Protein AF-A0A923PLS4-F1 (afdb_monomer)

Secondary structure (DSSP, 8-state):
--STTTTTTTTT-------PPPEEEEEEEEEEEEETTEEEEEEEEEEEESSSS--EEEEEEEEEEEEEETTEEEEEEEEEE---TTS--EEEEEEEEEEEEE-TTSSEEEEEEEEEEEEEETTS-STT-EEEEEEEEEEEEE-SSSEEEEEEEEEEEEESS-EEEEEEEEEEEEEEE-SSSEEEEEEEEEEEE-SSSS-EEEEEEEEEEEEPPP-S---SS----SSSSSS--

Foldseek 3Di:
DPPPVVVVVPVVPPPDVPPDFDKDKDKDKDKDDPDPFKIKMWMWMWMWTDDDDIDIKIKTKIKMKGDPDPFWIKMWIWMWIPDDPPGFIKIKTKMKIKGWADPPPDQKIKIKIWMWMWIDGPPDPCLPIWTWIKIKIKMKGDPDPFKIKMKMKIWIATDRPDGDTQKIKIKIKMWGDPDPFKIKMWMWMWMWGPPDPDTDIDIDTDIDMGGDDDDPDDDPDDDPPVPPPDVPD

pLDDT: mean 84.48, std 17.88, range [34.16, 97.94]

Radius of gyration: 19.06 Å; Cα contacts (8 Å, |Δi|>4): 512; chains: 1; bounding box: 47×47×54 Å

Sequence (233 aa):
MRHLVVLLLFSVLIPVPLAAQWEAWTGVALENEVNKNYGYLFEMEHRRTLAGDPEETYLILLASNFALAKKLSLTLGTRLRPGAAEDPSILRVFSDLNHKLPLGKSPFTLEGRLRYQQDRPLGEDGSLRRVSIRPRLGVATKINEQLSFIAEMEGRFRFDSRDEWSRVRFTTGLEYVVSDRISLELFWRQEDRINQASPSRDIILGLYADYTLPSGRERSWKARNPFGRRITW

Structure (mmCIF, N/CA/C/O backbone):
data_AF-A0A923PLS4-F1
#
_entry.id   AF-A0A923PLS4-F1
#
loop_
_atom_site.group_PDB
_atom_site.id
_atom_site.type_symbol
_atom_site.label_atom_id
_atom_site.label_alt_id
_atom_site.label_comp_id
_atom_site.label_asym_id
_atom_site.label_entity_id
_atom_site.label_seq_id
_atom_site.pdbx_PDB_ins_code
_atom_site.Cartn_x
_atom_site.Cartn_y
_atom_site.Cartn_z
_atom_site.occupancy
_atom_site.B_iso_or_equiv
_atom_site.auth_seq_id
_atom_site.auth_comp_id
_atom_site.auth_asym_id
_atom_site.auth_atom_id
_atom_site.pdbx_PDB_model_num
ATOM 1 N N . MET A 1 1 ? -3.229 28.722 23.454 1.00 43.38 1 MET A N 1
ATOM 2 C CA . MET A 1 1 ? -2.554 27.842 22.467 1.00 43.38 1 MET A CA 1
ATOM 3 C C . MET A 1 1 ? -3.553 26.983 21.670 1.00 43.38 1 MET A C 1
ATOM 5 O O . MET A 1 1 ? -3.395 25.775 21.592 1.00 43.38 1 MET A O 1
ATOM 9 N N . ARG A 1 2 ? -4.608 27.573 21.084 1.00 38.62 2 ARG A N 1
ATOM 10 C CA . ARG A 1 2 ? -5.588 26.844 20.242 1.00 38.62 2 ARG A CA 1
ATOM 11 C C . ARG A 1 2 ? -5.738 27.417 18.826 1.00 38.62 2 ARG A C 1
ATOM 13 O O . ARG A 1 2 ? -6.345 26.778 17.983 1.00 38.62 2 ARG A O 1
ATOM 20 N N . HIS A 1 3 ? -5.120 28.565 18.544 1.00 35.50 3 HIS A N 1
ATOM 21 C CA . HIS A 1 3 ? -5.237 29.249 17.249 1.00 35.50 3 HIS A CA 1
ATOM 22 C C . HIS A 1 3 ? -3.986 29.127 16.362 1.00 35.50 3 HIS A C 1
ATOM 24 O O . HIS A 1 3 ? -4.036 29.489 15.195 1.00 35.50 3 HIS A O 1
ATOM 30 N N . LEU A 1 4 ? -2.885 28.561 16.877 1.00 36.38 4 LEU A N 1
ATOM 31 C CA . LEU A 1 4 ? -1.630 28.426 16.122 1.00 36.38 4 LEU A CA 1
ATOM 32 C C . LEU A 1 4 ? -1.607 27.193 15.193 1.00 36.38 4 LEU A C 1
ATOM 34 O O . LEU A 1 4 ? -0.874 27.176 14.215 1.00 36.38 4 LEU A O 1
ATOM 38 N N . VAL A 1 5 ? -2.433 26.175 15.465 1.00 39.5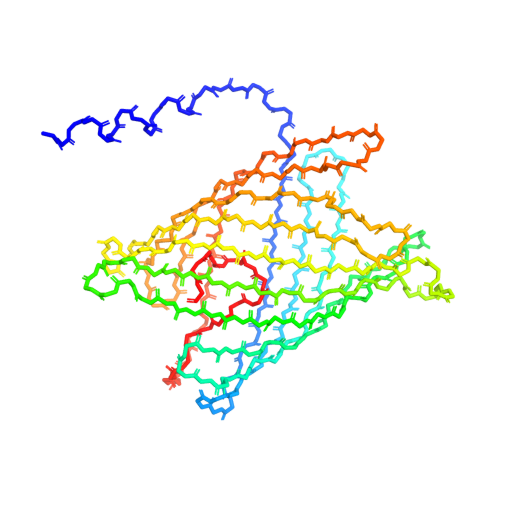3 5 VAL A N 1
ATOM 39 C CA . VAL A 1 5 ? -2.459 24.919 14.685 1.00 39.53 5 VAL A CA 1
ATOM 40 C C . VAL A 1 5 ? -3.306 25.043 13.410 1.00 39.53 5 VAL A C 1
ATOM 42 O O . VAL A 1 5 ? -3.049 24.354 12.431 1.00 39.53 5 VAL A O 1
ATOM 45 N N . VAL A 1 6 ? -4.271 25.968 13.373 1.00 38.72 6 VAL A N 1
ATOM 46 C CA . VAL A 1 6 ? -5.147 26.168 12.201 1.00 38.72 6 VAL A CA 1
ATOM 47 C C . VAL A 1 6 ? -4.453 26.985 11.101 1.00 38.72 6 VAL A C 1
ATOM 49 O O . VAL A 1 6 ? -4.727 26.793 9.921 1.00 38.72 6 VAL A O 1
ATOM 52 N N . LEU A 1 7 ? -3.490 27.838 11.463 1.00 34.16 7 LEU A N 1
ATOM 53 C CA . LEU A 1 7 ? -2.774 28.701 10.516 1.00 34.16 7 LEU A CA 1
ATOM 54 C C . LEU A 1 7 ? -1.706 27.969 9.685 1.00 34.16 7 LEU A C 1
ATOM 56 O O . LEU A 1 7 ? -1.358 28.439 8.607 1.00 34.16 7 LEU A O 1
ATOM 60 N N . LEU A 1 8 ? -1.234 26.799 10.130 1.00 39.94 8 LEU A N 1
ATOM 61 C CA . LEU A 1 8 ? -0.226 26.010 9.406 1.00 39.94 8 LEU A CA 1
ATOM 62 C C . LEU A 1 8 ? -0.830 25.087 8.330 1.00 39.94 8 LEU A C 1
ATOM 64 O O . LEU A 1 8 ? -0.103 24.574 7.487 1.00 39.94 8 LEU A O 1
ATOM 68 N N . LEU A 1 9 ? -2.156 24.898 8.333 1.00 38.12 9 LEU A N 1
ATOM 69 C CA . LEU A 1 9 ? -2.875 24.084 7.343 1.00 38.12 9 LEU A CA 1
ATOM 70 C C . LEU A 1 9 ? -3.289 24.873 6.089 1.00 38.12 9 LEU A C 1
ATOM 72 O O . LEU A 1 9 ? -3.537 24.268 5.052 1.00 38.12 9 LEU A O 1
ATOM 76 N N . PHE A 1 10 ? -3.324 26.209 6.153 1.00 41.97 10 PHE A N 1
ATOM 77 C CA . PHE A 1 10 ? -3.731 27.056 5.023 1.00 41.97 10 PHE A CA 1
ATOM 78 C C . PHE A 1 10 ? -2.565 27.576 4.167 1.00 41.97 10 PHE A C 1
ATOM 80 O O . PHE A 1 10 ? -2.783 27.974 3.027 1.00 41.97 10 PHE A O 1
ATOM 87 N N . SER A 1 11 ? -1.323 27.527 4.657 1.00 39.06 11 SER A N 1
ATOM 88 C CA . SER A 1 11 ? -0.142 27.991 3.909 1.00 39.06 11 SER A CA 1
ATOM 89 C C . SER A 1 11 ? 0.351 27.017 2.826 1.00 39.06 11 SER A C 1
ATOM 91 O O . SER A 1 11 ? 1.274 27.350 2.089 1.00 39.06 11 SER A O 1
ATOM 93 N N . VAL A 1 12 ? -0.276 25.843 2.680 1.00 44.59 12 VAL A N 1
ATOM 94 C CA . VAL A 1 12 ? 0.042 24.855 1.626 1.00 44.59 12 VAL A CA 1
ATOM 95 C C . VAL A 1 12 ? -0.848 25.020 0.379 1.00 44.59 12 VAL A C 1
ATOM 97 O O . VAL A 1 12 ? -0.610 24.384 -0.641 1.00 44.59 12 VAL A O 1
ATOM 100 N N . LEU A 1 13 ? -1.831 25.925 0.398 1.00 37.84 13 LEU A N 1
ATOM 101 C CA . LEU A 1 13 ? -2.721 26.193 -0.741 1.00 37.84 13 LEU A CA 1
ATOM 102 C C . LEU A 1 13 ? -2.207 27.333 -1.635 1.00 37.84 13 LEU A C 1
ATOM 104 O O . LEU A 1 13 ? -2.977 28.192 -2.059 1.00 37.84 13 LEU A O 1
ATOM 108 N N . ILE A 1 14 ? -0.906 27.356 -1.937 1.00 44.50 14 ILE A N 1
ATOM 109 C CA . ILE A 1 14 ? -0.430 28.155 -3.072 1.00 44.50 14 ILE A CA 1
ATOM 110 C C . ILE A 1 14 ? -0.893 27.414 -4.333 1.00 44.50 14 ILE A C 1
ATOM 112 O O . ILE A 1 14 ? -0.505 26.255 -4.510 1.00 44.50 14 ILE A O 1
ATOM 116 N N . PRO A 1 15 ? -1.709 28.029 -5.209 1.00 40.59 15 PRO A N 1
ATOM 117 C CA . PRO A 1 15 ? -2.077 27.434 -6.483 1.00 40.59 15 PRO A CA 1
ATOM 118 C C . PRO A 1 15 ? -0.842 27.460 -7.383 1.00 40.59 15 PRO A C 1
ATOM 120 O O . PRO A 1 15 ? -0.626 28.383 -8.164 1.00 40.59 15 PRO A O 1
ATOM 123 N N . VAL A 1 16 ? 0.020 26.458 -7.236 1.00 42.88 16 VAL A N 1
ATOM 124 C CA . VAL A 1 16 ? 1.032 26.163 -8.243 1.00 42.88 16 VAL A CA 1
ATOM 125 C C . VAL A 1 16 ? 0.253 25.690 -9.470 1.00 42.88 16 VAL A C 1
ATOM 127 O O . VAL A 1 16 ? -0.565 24.776 -9.324 1.00 42.88 16 VAL A O 1
ATOM 130 N N . PRO A 1 17 ? 0.456 26.280 -10.662 1.00 43.56 17 PRO A N 1
ATOM 131 C CA . PRO A 1 17 ? -0.050 25.714 -11.901 1.00 43.56 17 PRO A CA 1
ATOM 132 C C . PRO A 1 17 ? 0.693 24.397 -12.137 1.00 43.56 17 PRO A C 1
ATOM 134 O O . PRO A 1 17 ? 1.711 24.328 -12.818 1.00 43.56 17 PRO A O 1
ATOM 137 N N . LEU A 1 18 ? 0.224 23.345 -11.477 1.00 48.88 18 LEU A N 1
ATOM 138 C CA . LEU A 1 18 ? 0.634 21.986 -11.742 1.00 48.88 18 LEU A CA 1
ATOM 139 C C . LEU A 1 18 ? -0.005 21.637 -13.081 1.00 48.88 18 LEU A C 1
ATOM 141 O O . LEU A 1 18 ? -1.230 21.674 -13.213 1.00 48.88 18 LEU A O 1
ATOM 145 N N . ALA A 1 19 ? 0.813 21.277 -14.066 1.00 56.06 19 ALA A N 1
ATOM 146 C CA . ALA A 1 19 ? 0.370 20.394 -15.136 1.00 56.06 19 ALA A CA 1
ATOM 147 C C . ALA A 1 19 ? 0.011 19.052 -14.474 1.00 56.06 19 ALA A C 1
ATOM 149 O O . ALA A 1 19 ? 0.808 18.121 -14.430 1.00 56.06 19 ALA A O 1
ATOM 150 N N . ALA A 1 20 ? -1.133 19.022 -13.793 1.00 62.38 20 ALA A N 1
ATOM 151 C CA . ALA A 1 20 ? -1.539 17.916 -12.956 1.00 62.38 20 ALA A CA 1
ATOM 152 C C . ALA A 1 20 ? -2.053 16.804 -13.866 1.00 62.38 20 ALA A C 1
ATOM 154 O O . ALA A 1 20 ? -3.035 16.985 -14.590 1.00 62.38 20 ALA A O 1
ATOM 155 N N . GLN A 1 21 ? -1.390 15.653 -13.821 1.00 75.56 21 GLN A N 1
ATOM 156 C CA . GLN A 1 21 ? -1.933 14.434 -14.392 1.00 75.56 21 GLN A CA 1
ATOM 157 C C . GLN A 1 21 ? -3.061 13.955 -13.479 1.00 75.56 21 GLN A C 1
ATOM 159 O O . GLN A 1 21 ? -2.859 13.673 -12.298 1.00 75.56 21 GLN A O 1
ATOM 164 N N . TRP A 1 22 ? -4.270 13.914 -14.023 1.00 84.88 22 TRP A N 1
ATOM 165 C CA . TRP A 1 22 ? -5.436 13.415 -13.312 1.00 84.88 22 TRP A CA 1
ATOM 166 C C . TRP A 1 22 ? -5.525 11.908 -13.508 1.00 84.88 22 TRP A C 1
ATOM 168 O O . TRP A 1 22 ? -5.540 11.435 -14.642 1.00 84.88 22 TRP A O 1
ATOM 178 N N . GLU A 1 23 ? -5.621 11.154 -12.420 1.00 87.06 23 GLU A N 1
ATOM 179 C CA . GLU A 1 23 ? -5.798 9.705 -12.463 1.00 87.06 23 GLU A CA 1
ATOM 180 C C . GLU A 1 23 ? -7.092 9.303 -11.755 1.00 87.06 23 GLU A C 1
ATOM 182 O O . GLU A 1 23 ? -7.457 9.867 -10.725 1.00 87.06 23 GLU A O 1
ATOM 187 N N . ALA A 1 24 ? -7.776 8.296 -12.295 1.00 89.12 24 ALA A N 1
ATOM 188 C CA . ALA A 1 24 ? -8.915 7.657 -11.650 1.00 89.12 24 ALA A CA 1
ATOM 189 C C . ALA A 1 24 ? -8.623 6.175 -11.445 1.00 89.12 24 ALA A C 1
ATOM 191 O O . ALA A 1 24 ? -8.280 5.466 -12.394 1.00 89.12 24 ALA A O 1
ATOM 192 N N . TRP A 1 25 ? -8.757 5.711 -10.203 1.00 90.75 25 TRP A N 1
ATOM 193 C CA . TRP A 1 25 ? -8.577 4.310 -9.834 1.00 90.75 25 TRP A CA 1
ATOM 194 C C . TRP A 1 25 ? -9.904 3.761 -9.317 1.00 90.75 25 TRP A C 1
ATOM 196 O O . TRP A 1 25 ? -10.543 4.356 -8.452 1.00 90.75 25 TRP A O 1
ATOM 206 N N . THR A 1 26 ? -10.318 2.621 -9.851 1.00 91.31 26 THR A N 1
ATOM 207 C CA . THR A 1 26 ? -11.574 1.948 -9.504 1.00 91.31 26 THR A CA 1
ATOM 208 C C . THR A 1 26 ? -11.287 0.480 -9.263 1.00 91.31 26 THR A C 1
ATOM 210 O O . THR A 1 26 ? -10.435 -0.095 -9.932 1.00 91.31 26 THR A O 1
ATOM 213 N N . GLY A 1 27 ? -11.950 -0.154 -8.304 1.00 92.19 27 GLY A N 1
ATOM 214 C CA . GLY A 1 27 ? -11.695 -1.565 -8.052 1.00 92.19 27 GLY A CA 1
ATOM 215 C C . GLY A 1 27 ? -12.738 -2.225 -7.178 1.00 92.19 27 GLY A C 1
ATOM 216 O O . GLY A 1 27 ? -13.532 -1.556 -6.523 1.00 92.19 27 GLY A O 1
ATOM 217 N N . VAL A 1 28 ? -12.701 -3.551 -7.178 1.00 92.44 28 VAL A N 1
ATOM 218 C CA . VAL A 1 28 ? -13.561 -4.417 -6.374 1.00 92.44 28 VAL A CA 1
ATOM 219 C C . VAL A 1 28 ? -12.673 -5.397 -5.626 1.00 92.44 28 VAL A C 1
ATOM 221 O O . VAL A 1 28 ? -11.730 -5.950 -6.194 1.00 92.44 28 VAL A O 1
ATOM 224 N N . ALA A 1 29 ? -12.988 -5.610 -4.354 1.00 91.31 29 ALA A N 1
ATOM 225 C CA . ALA A 1 29 ? -12.281 -6.527 -3.480 1.00 91.31 29 ALA A CA 1
ATOM 226 C C . ALA A 1 29 ? -13.251 -7.549 -2.878 1.00 91.31 29 ALA A C 1
ATOM 228 O O . ALA A 1 29 ? -14.339 -7.203 -2.418 1.00 91.31 29 ALA A O 1
ATOM 229 N N . LEU A 1 30 ? -12.830 -8.811 -2.861 1.00 90.62 30 LEU A N 1
ATOM 230 C CA . LEU A 1 30 ? -13.440 -9.883 -2.094 1.00 90.62 30 LEU A CA 1
ATOM 231 C C . LEU A 1 30 ? -12.495 -10.259 -0.960 1.00 90.62 30 LEU A C 1
ATOM 233 O O . LEU A 1 30 ? -11.383 -10.740 -1.175 1.00 90.62 30 LEU A O 1
ATOM 237 N N . GLU A 1 31 ? -12.976 -10.064 0.256 1.00 87.06 31 GLU A N 1
ATOM 238 C CA . GLU A 1 31 ? -12.263 -10.391 1.482 1.00 87.06 31 GLU A CA 1
ATOM 239 C C . GLU A 1 31 ? -12.982 -11.512 2.215 1.00 87.06 31 GLU A C 1
ATOM 241 O O . GLU A 1 31 ? -14.206 -11.471 2.376 1.00 87.06 31 GLU A O 1
ATOM 246 N N . ASN A 1 32 ? -12.222 -12.478 2.724 1.00 86.88 32 ASN A N 1
ATOM 247 C CA . ASN A 1 32 ? -12.779 -13.530 3.558 1.00 86.88 32 ASN A CA 1
ATOM 248 C C . ASN A 1 32 ? -11.873 -13.837 4.755 1.00 86.88 32 ASN A C 1
ATOM 250 O O . ASN A 1 32 ? -10.715 -14.235 4.605 1.00 86.88 32 ASN A O 1
ATOM 254 N N . GLU A 1 33 ? -12.443 -13.691 5.950 1.00 87.56 33 GLU A N 1
ATOM 255 C CA . GLU A 1 33 ? -11.862 -14.167 7.202 1.00 87.56 33 GLU A CA 1
ATOM 256 C C . GLU A 1 33 ? -12.134 -15.672 7.310 1.00 87.56 33 GLU A C 1
ATOM 258 O O . GLU A 1 33 ? -13.285 -16.103 7.350 1.00 87.56 33 GLU A O 1
ATOM 263 N N . VAL A 1 34 ? -11.076 -16.483 7.316 1.00 89.31 34 VAL A N 1
ATOM 264 C CA . VAL A 1 34 ? -11.197 -17.936 7.501 1.00 89.31 34 VAL A CA 1
ATOM 265 C C . VAL A 1 34 ? -11.233 -18.259 8.992 1.00 89.31 34 VAL A C 1
ATOM 267 O O . VAL A 1 34 ? -12.020 -19.090 9.433 1.00 89.31 34 VAL A O 1
ATOM 270 N N . ASN A 1 35 ? -10.382 -17.593 9.776 1.00 87.94 35 ASN A N 1
ATOM 271 C CA . ASN A 1 35 ? -10.414 -17.581 11.236 1.00 87.94 35 ASN A CA 1
ATOM 272 C C . ASN A 1 35 ? -9.660 -16.346 11.770 1.00 87.94 35 ASN A C 1
ATOM 274 O O . ASN A 1 35 ? -9.039 -15.609 11.007 1.00 87.94 35 ASN A O 1
ATOM 278 N N . LYS A 1 36 ? -9.622 -16.173 13.098 1.00 85.38 36 LYS A N 1
ATOM 279 C CA . LYS A 1 36 ? -8.948 -15.041 13.767 1.00 85.38 36 LYS A CA 1
ATOM 280 C C . LYS A 1 36 ? -7.465 -14.839 13.404 1.00 85.38 36 LYS A C 1
ATOM 282 O O . LYS A 1 36 ? -6.922 -13.765 13.648 1.00 85.38 36 LYS A O 1
ATOM 287 N N . ASN A 1 37 ? -6.797 -15.866 12.874 1.00 89.94 37 ASN A N 1
ATOM 288 C CA . ASN A 1 37 ? -5.381 -15.842 12.517 1.00 89.94 37 ASN A CA 1
ATOM 289 C C . ASN A 1 37 ? -5.128 -15.883 11.004 1.00 89.94 37 ASN A C 1
ATOM 291 O O . ASN A 1 37 ? -3.970 -15.762 10.612 1.00 89.94 37 ASN A O 1
ATOM 295 N N . TYR A 1 38 ? -6.147 -16.074 10.162 1.00 90.69 38 TYR A N 1
ATOM 296 C CA . TYR A 1 38 ? -5.978 -16.252 8.721 1.00 90.69 38 TYR A CA 1
ATOM 297 C C . TYR A 1 38 ? -7.147 -15.668 7.924 1.00 90.69 38 TYR A C 1
ATOM 299 O O . TYR A 1 38 ? -8.314 -15.980 8.169 1.00 90.69 38 TYR A O 1
ATOM 307 N N . GLY A 1 39 ? -6.812 -14.877 6.909 1.00 90.06 39 GLY A N 1
ATOM 308 C CA . GLY A 1 39 ? -7.754 -14.383 5.913 1.00 90.06 39 GLY A CA 1
ATOM 309 C C . GLY A 1 39 ? -7.086 -14.188 4.557 1.00 90.06 39 GLY A C 1
ATOM 310 O O . GLY A 1 39 ? -5.855 -14.129 4.457 1.00 90.06 39 GLY A O 1
ATOM 311 N N . TYR A 1 40 ? -7.903 -14.081 3.514 1.00 91.44 40 TYR A N 1
ATOM 312 C CA . TYR A 1 40 ? -7.442 -13.820 2.153 1.00 91.44 40 TYR A CA 1
ATOM 313 C C . TYR A 1 40 ? -8.220 -12.680 1.491 1.00 91.44 40 TYR A C 1
ATOM 315 O O . TYR A 1 40 ? -9.347 -12.361 1.875 1.00 91.44 40 TYR A O 1
ATOM 323 N N . LEU A 1 41 ? -7.580 -12.077 0.492 1.00 91.31 41 LEU A N 1
ATOM 324 C CA . LEU A 1 41 ? -8.077 -10.973 -0.318 1.00 91.31 41 LEU A CA 1
ATOM 325 C C . LEU A 1 41 ? -7.863 -11.309 -1.793 1.00 91.31 41 LEU A C 1
ATOM 327 O O . LEU A 1 41 ? -6.743 -11.628 -2.199 1.00 91.31 41 LEU A O 1
ATOM 331 N N . PHE A 1 42 ? -8.919 -11.168 -2.581 1.00 94.56 42 PHE A N 1
ATOM 332 C CA . PHE A 1 42 ? -8.854 -11.065 -4.031 1.00 94.56 42 PHE A CA 1
ATOM 333 C C . PHE A 1 42 ? -9.290 -9.658 -4.442 1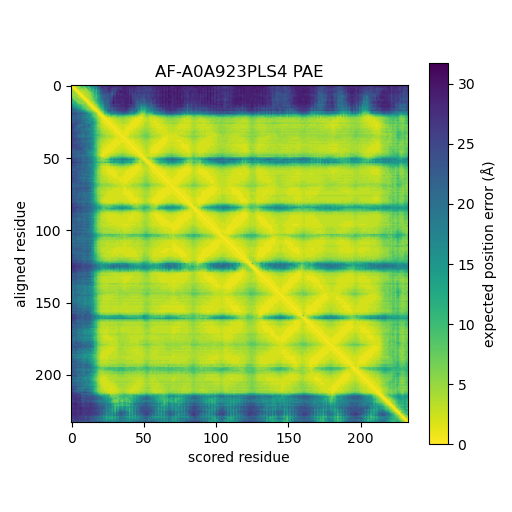.00 94.56 42 PHE A C 1
ATOM 335 O O . PHE A 1 42 ? -10.328 -9.192 -3.988 1.00 94.56 42 PHE A O 1
ATOM 342 N N . GLU A 1 43 ? -8.523 -8.974 -5.283 1.00 94.00 43 GLU A N 1
ATOM 343 C CA . GLU A 1 43 ? -8.837 -7.609 -5.719 1.00 94.00 43 GLU A CA 1
ATOM 344 C C . GLU A 1 43 ? -8.587 -7.456 -7.217 1.00 94.00 43 GLU A C 1
ATOM 346 O O . GLU A 1 43 ? -7.579 -7.928 -7.747 1.00 94.00 43 GLU A O 1
ATOM 351 N N . MET A 1 44 ? -9.498 -6.756 -7.885 1.00 95.38 44 MET A N 1
ATOM 352 C CA . MET A 1 44 ? -9.317 -6.257 -9.242 1.00 95.38 44 MET A CA 1
ATOM 353 C C . MET A 1 44 ? -9.361 -4.733 -9.217 1.00 95.38 44 MET A C 1
ATOM 355 O O . MET A 1 44 ? -10.246 -4.142 -8.600 1.00 95.38 44 MET A O 1
ATOM 359 N N . GLU A 1 45 ? -8.414 -4.091 -9.888 1.00 93.69 45 GLU A N 1
ATOM 360 C CA . GLU A 1 45 ? -8.320 -2.636 -9.984 1.00 93.69 45 GLU A CA 1
ATOM 361 C C . GLU A 1 45 ? -8.090 -2.219 -11.435 1.00 93.69 45 GLU A C 1
ATOM 363 O O . GLU A 1 45 ? -7.296 -2.829 -12.148 1.00 93.69 45 GLU A O 1
ATOM 368 N N . HIS A 1 46 ? -8.766 -1.158 -11.850 1.00 92.31 46 HIS A N 1
ATOM 369 C CA . HIS A 1 46 ? -8.580 -0.464 -13.109 1.00 92.31 46 HIS A CA 1
ATOM 370 C C . HIS A 1 46 ? -8.132 0.972 -12.824 1.00 92.31 46 HIS A C 1
ATOM 372 O O . HIS A 1 46 ? -8.773 1.694 -12.052 1.00 92.31 46 HIS A O 1
ATOM 378 N N . ARG A 1 47 ? -7.022 1.377 -13.440 1.00 91.62 47 ARG A N 1
ATOM 379 C CA . ARG A 1 47 ? -6.446 2.720 -13.353 1.00 91.62 47 ARG A CA 1
ATOM 380 C C . ARG A 1 47 ? -6.437 3.346 -14.732 1.00 91.62 47 ARG A C 1
ATOM 382 O O . ARG A 1 47 ? -6.035 2.681 -15.681 1.00 91.62 47 ARG A O 1
ATOM 389 N N . ARG A 1 48 ? -6.800 4.623 -14.808 1.00 89.38 48 ARG A N 1
ATOM 390 C CA . ARG A 1 48 ? -6.716 5.405 -16.040 1.00 89.38 48 ARG A CA 1
ATOM 391 C C . ARG A 1 48 ? -6.203 6.814 -15.788 1.00 89.38 48 ARG A C 1
ATOM 393 O O . ARG A 1 48 ? -6.576 7.431 -14.785 1.00 89.38 48 ARG A O 1
ATOM 400 N N . THR A 1 49 ? -5.415 7.340 -16.716 1.00 89.00 49 THR A N 1
ATOM 401 C CA . THR A 1 49 ? -5.165 8.782 -16.819 1.00 89.00 49 THR A CA 1
ATOM 402 C C . THR A 1 49 ? -6.356 9.469 -17.500 1.00 89.00 49 THR A C 1
ATOM 404 O O . THR A 1 49 ? -6.934 8.939 -18.443 1.00 89.00 49 THR A O 1
ATOM 407 N N . LEU A 1 50 ? -6.776 10.627 -16.985 1.00 84.56 50 LEU A N 1
ATOM 408 C CA . LEU A 1 50 ? -7.947 11.379 -17.459 1.00 84.56 50 LEU A CA 1
ATOM 409 C C . LEU 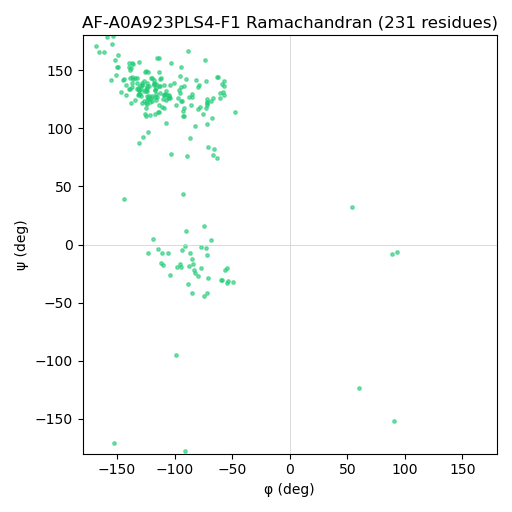A 1 50 ? -7.598 12.530 -18.413 1.00 84.56 50 LEU A C 1
ATOM 411 O O . LEU A 1 50 ? -8.488 13.023 -19.100 1.00 84.56 50 LEU A O 1
ATOM 415 N N . ALA A 1 51 ? -6.346 12.989 -18.425 1.00 80.38 51 ALA A N 1
ATOM 416 C CA . ALA A 1 51 ? -5.890 14.108 -19.246 1.00 80.38 51 ALA A CA 1
ATOM 417 C C . ALA A 1 51 ? -4.602 13.736 -19.992 1.00 80.38 51 ALA A C 1
ATOM 419 O O . ALA A 1 51 ? -3.681 13.202 -19.378 1.00 80.38 51 ALA A O 1
ATOM 420 N N . GLY A 1 52 ? -4.533 14.061 -21.285 1.00 77.31 52 GLY A N 1
ATOM 421 C CA . GLY A 1 52 ? -3.446 13.638 -22.176 1.00 77.31 52 GLY A CA 1
ATOM 422 C C . GLY A 1 52 ? -3.753 12.308 -22.865 1.00 77.31 52 GLY A C 1
ATOM 423 O O . GLY A 1 52 ? -4.924 11.982 -23.070 1.00 77.31 52 GLY A O 1
ATOM 424 N N . ASP A 1 53 ? -2.710 11.557 -23.214 1.00 73.56 53 ASP A N 1
ATOM 425 C CA . ASP A 1 53 ? -2.861 10.226 -23.802 1.00 73.56 53 ASP A CA 1
ATOM 426 C C . ASP A 1 53 ? -3.334 9.230 -22.726 1.00 73.56 53 ASP A C 1
ATOM 428 O O . ASP A 1 53 ? -2.693 9.100 -21.677 1.00 73.56 53 ASP A O 1
ATOM 432 N N . PRO A 1 54 ? -4.482 8.556 -22.926 1.00 73.44 54 PRO A N 1
ATOM 433 C CA . PRO A 1 54 ? -5.055 7.684 -21.914 1.00 73.44 54 PRO A CA 1
ATOM 434 C C . PRO A 1 54 ? -4.223 6.408 -21.771 1.00 73.44 54 PRO A C 1
ATOM 436 O O . PRO A 1 54 ? -4.317 5.483 -22.575 1.00 73.44 54 PRO A O 1
ATOM 439 N N . GLU A 1 55 ? -3.435 6.343 -20.701 1.00 83.06 55 GLU A N 1
ATOM 440 C CA . GLU A 1 55 ? -2.841 5.096 -20.231 1.00 83.06 55 GLU A CA 1
ATOM 441 C C . GLU A 1 55 ? -3.834 4.353 -19.331 1.00 83.06 55 GLU A C 1
ATOM 443 O O . GLU A 1 55 ? -4.341 4.905 -18.347 1.00 83.06 55 GLU A O 1
ATOM 448 N N . GLU A 1 56 ? -4.091 3.085 -19.654 1.00 89.00 56 GLU A N 1
ATOM 449 C CA . GLU A 1 56 ? -4.937 2.190 -18.866 1.00 89.00 56 GLU A CA 1
ATOM 450 C C . GLU A 1 56 ? -4.111 1.064 -18.251 1.00 89.00 56 GLU A C 1
ATOM 452 O O . GLU A 1 56 ? -3.174 0.526 -18.842 1.00 89.00 56 GLU A O 1
ATOM 457 N N . THR A 1 57 ? -4.443 0.685 -17.021 1.00 91.25 57 THR A N 1
ATOM 458 C CA . THR A 1 57 ? -3.786 -0.427 -16.338 1.00 91.25 57 THR A CA 1
ATOM 459 C C . THR A 1 57 ? -4.790 -1.221 -15.526 1.00 91.25 57 THR A C 1
ATOM 461 O O . THR A 1 57 ? -5.483 -0.680 -14.664 1.00 91.25 57 THR A O 1
ATOM 464 N N . TYR A 1 58 ? -4.788 -2.535 -15.737 1.00 94.31 58 TYR A N 1
ATOM 465 C CA . TYR A 1 58 ? -5.517 -3.492 -14.915 1.00 94.31 58 TYR A CA 1
ATOM 466 C C . TYR A 1 58 ? -4.563 -4.157 -13.927 1.00 94.31 58 TYR A C 1
ATOM 468 O O . TYR A 1 58 ? -3.435 -4.511 -14.272 1.00 94.31 58 TYR A O 1
ATOM 476 N N . LEU A 1 59 ? -5.005 -4.341 -12.688 1.00 95.12 59 LEU A N 1
ATOM 477 C CA . LEU A 1 59 ? -4.279 -5.081 -11.665 1.00 95.12 59 LEU A CA 1
ATOM 478 C C . LEU A 1 59 ? -5.184 -6.155 -11.074 1.00 95.12 59 LEU A C 1
ATOM 480 O O . LEU A 1 59 ? -6.313 -5.876 -10.685 1.00 95.12 59 LEU A O 1
ATOM 484 N N . ILE A 1 60 ? -4.654 -7.370 -10.971 1.00 96.81 60 ILE A N 1
ATOM 485 C CA . ILE A 1 60 ? -5.323 -8.513 -10.347 1.00 96.81 60 ILE A CA 1
ATOM 486 C C . ILE A 1 60 ? -4.453 -8.964 -9.186 1.00 96.81 60 ILE A C 1
ATOM 488 O O . ILE A 1 60 ? -3.275 -9.260 -9.377 1.00 96.81 60 ILE A O 1
ATOM 492 N N . LEU A 1 61 ? -5.007 -9.006 -7.984 1.00 96.00 61 LEU A N 1
ATOM 493 C CA . LEU A 1 61 ? -4.299 -9.313 -6.752 1.00 96.00 61 LEU A CA 1
ATOM 494 C C . LEU A 1 61 ? -4.925 -10.515 -6.053 1.00 96.00 61 LEU A C 1
ATOM 496 O O . LEU A 1 61 ? -6.133 -10.566 -5.853 1.00 96.00 61 LEU A O 1
ATOM 500 N N . LEU A 1 62 ? -4.062 -11.403 -5.567 1.00 96.81 62 LEU A N 1
ATOM 501 C CA . LEU A 1 62 ? -4.380 -12.384 -4.541 1.00 96.81 62 LEU A CA 1
ATOM 502 C C . LEU A 1 62 ? -3.406 -12.229 -3.368 1.00 96.81 62 LEU A C 1
ATOM 504 O O . LEU A 1 62 ? -2.187 -12.237 -3.557 1.00 96.81 62 LEU A O 1
ATOM 508 N N . ALA A 1 63 ? -3.925 -12.106 -2.151 1.00 95.62 63 ALA A N 1
ATOM 509 C CA . ALA A 1 63 ? -3.123 -12.027 -0.937 1.00 95.62 63 ALA A CA 1
ATOM 510 C C . ALA A 1 63 ? -3.720 -12.860 0.199 1.00 95.62 63 ALA A C 1
ATOM 512 O O . ALA A 1 63 ? -4.924 -13.069 0.286 1.00 95.62 63 ALA A O 1
ATOM 513 N N . SER A 1 64 ? -2.854 -13.322 1.090 1.00 94.56 64 SER A N 1
ATOM 514 C CA . SER A 1 64 ? -3.180 -14.042 2.318 1.00 94.56 64 SER A CA 1
ATOM 515 C C . SER A 1 64 ? -2.442 -13.394 3.476 1.00 94.56 64 SER A C 1
ATOM 517 O O . SER A 1 64 ? -1.260 -13.075 3.346 1.00 94.56 64 SER A O 1
ATOM 519 N N . ASN A 1 65 ? -3.110 -13.198 4.608 1.00 93.00 65 ASN A N 1
ATOM 520 C CA . ASN A 1 65 ? -2.493 -12.637 5.804 1.00 93.00 65 ASN A CA 1
ATOM 521 C C . ASN A 1 65 ? -2.662 -13.576 7.003 1.00 93.00 65 ASN A C 1
ATOM 523 O O . ASN A 1 65 ? -3.712 -14.186 7.196 1.00 93.00 65 ASN A O 1
ATOM 527 N N . PHE A 1 66 ? -1.588 -13.687 7.781 1.00 93.38 66 PHE A N 1
ATOM 528 C CA . PHE A 1 66 ? -1.430 -14.600 8.9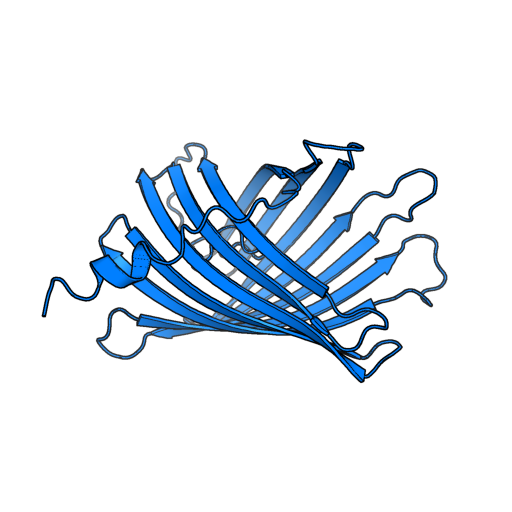00 1.00 93.38 66 PHE A CA 1
ATOM 529 C C . PHE A 1 66 ? -1.062 -13.814 10.157 1.00 93.38 66 PHE A C 1
ATOM 531 O O . PHE A 1 66 ? -0.032 -13.130 10.186 1.00 93.38 66 PHE A O 1
ATOM 538 N N . ALA A 1 67 ? -1.859 -13.925 11.218 1.00 92.88 67 ALA A N 1
ATOM 539 C CA . ALA A 1 67 ? -1.496 -13.389 12.524 1.00 92.88 67 ALA A CA 1
ATOM 540 C C . ALA A 1 67 ? -0.445 -14.301 13.175 1.00 92.88 67 ALA A C 1
ATOM 542 O O . ALA A 1 67 ? -0.735 -15.438 13.537 1.00 92.88 67 ALA A O 1
ATOM 543 N N . LEU A 1 68 ? 0.779 -13.793 13.331 1.00 94.00 68 LEU A N 1
ATOM 544 C CA . LEU A 1 68 ? 1.875 -14.516 13.986 1.00 94.00 68 LEU A CA 1
ATOM 545 C C . LEU A 1 68 ? 1.875 -14.270 15.500 1.00 94.00 68 LEU A C 1
ATOM 547 O O . LEU A 1 68 ? 2.218 -15.142 16.288 1.00 94.00 68 LEU A O 1
ATOM 551 N N . ALA A 1 69 ? 1.481 -13.062 15.903 1.00 94.75 69 ALA A N 1
ATOM 552 C CA . ALA A 1 69 ? 1.264 -12.664 17.287 1.00 94.75 69 ALA A CA 1
ATOM 553 C C . ALA A 1 69 ? 0.252 -11.509 17.336 1.00 94.75 69 ALA A C 1
ATOM 555 O O . ALA A 1 69 ? -0.071 -10.906 16.313 1.00 94.75 69 ALA A O 1
ATOM 556 N N . LYS A 1 70 ? -0.191 -11.110 18.537 1.00 89.31 70 LYS A N 1
ATOM 557 C CA . LYS A 1 70 ? -1.184 -10.028 18.735 1.00 89.31 70 LYS A CA 1
ATOM 558 C C . LYS A 1 70 ? -0.869 -8.735 17.962 1.00 89.31 70 LYS A C 1
ATOM 560 O O . LYS A 1 70 ? -1.773 -8.018 17.549 1.00 89.31 70 LYS A O 1
ATOM 565 N N . LYS A 1 71 ? 0.417 -8.433 17.781 1.00 90.81 71 LYS A N 1
ATOM 566 C CA . LYS A 1 71 ? 0.925 -7.211 17.143 1.00 90.81 71 LYS A CA 1
ATOM 567 C C . LYS A 1 71 ? 1.745 -7.479 15.881 1.00 90.81 71 LYS A C 1
ATOM 569 O O . LYS A 1 71 ? 2.314 -6.538 15.346 1.00 90.81 71 LYS A O 1
ATOM 574 N N . LEU A 1 72 ? 1.842 -8.729 15.424 1.00 94.19 72 LEU A N 1
ATOM 575 C CA . LEU A 1 72 ? 2.719 -9.141 14.324 1.00 94.19 72 LEU A CA 1
ATOM 576 C C . LEU A 1 72 ? 1.934 -9.976 13.309 1.00 94.19 72 LEU A C 1
ATOM 578 O O . LEU A 1 72 ? 1.270 -10.937 13.692 1.00 94.19 72 LEU A O 1
ATOM 582 N N . SER A 1 73 ? 2.021 -9.641 12.023 1.00 94.31 73 SER A N 1
ATOM 583 C CA . SER A 1 73 ? 1.459 -10.479 10.956 1.00 94.31 73 SER A CA 1
ATOM 584 C C . SER A 1 73 ? 2.395 -10.619 9.773 1.00 94.31 73 SER A C 1
ATOM 586 O O . SER A 1 73 ? 3.153 -9.697 9.471 1.00 94.31 73 SER A O 1
ATOM 588 N N . LEU A 1 74 ? 2.216 -11.705 9.034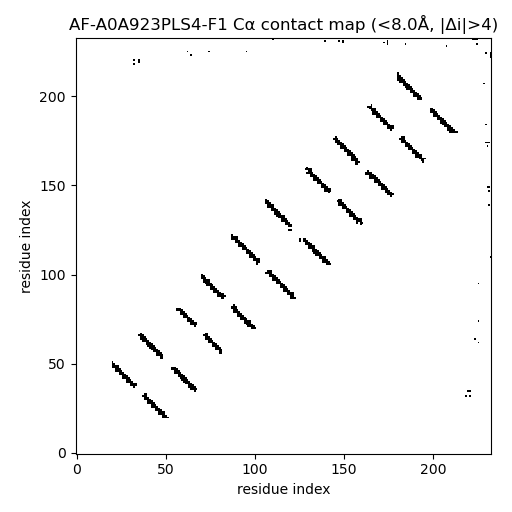 1.00 95.31 74 LEU A N 1
ATOM 589 C CA . LEU A 1 74 ? 2.817 -11.930 7.730 1.00 95.31 74 LEU A CA 1
ATOM 590 C C . LEU A 1 74 ? 1.739 -11.852 6.647 1.00 95.31 74 LEU A C 1
ATOM 592 O O . LEU A 1 74 ? 0.730 -12.539 6.747 1.00 95.31 74 LEU A O 1
ATOM 596 N N . THR A 1 75 ? 1.957 -11.056 5.607 1.00 95.44 75 THR A N 1
ATOM 597 C CA . THR A 1 75 ? 1.182 -11.139 4.364 1.00 95.44 75 THR A CA 1
ATOM 598 C C . THR A 1 75 ? 2.028 -11.817 3.304 1.00 95.44 75 THR A C 1
ATOM 600 O O . THR A 1 75 ? 3.195 -11.471 3.161 1.00 95.44 75 THR A O 1
ATOM 603 N N . LEU A 1 76 ? 1.439 -12.721 2.532 1.00 96.94 76 LEU A N 1
ATOM 604 C CA . LEU A 1 76 ? 1.991 -13.233 1.283 1.00 96.94 76 LEU A CA 1
ATOM 605 C C . LEU A 1 76 ? 1.036 -12.857 0.156 1.00 96.94 76 LEU A C 1
ATOM 607 O O . LEU A 1 76 ? -0.178 -12.958 0.328 1.00 96.94 76 LEU A O 1
ATOM 611 N N . GLY A 1 77 ? 1.549 -12.436 -0.994 1.00 96.38 77 GLY A N 1
ATOM 612 C CA . GLY A 1 77 ? 0.666 -12.132 -2.109 1.00 96.38 77 GLY A CA 1
ATOM 613 C C . GLY A 1 77 ? 1.341 -12.085 -3.463 1.00 96.38 77 GLY A C 1
ATOM 614 O O . GLY A 1 77 ? 2.566 -12.016 -3.595 1.00 96.38 77 GLY A O 1
ATOM 615 N N . THR A 1 78 ? 0.497 -12.103 -4.483 1.00 97.44 78 THR A N 1
ATOM 616 C CA . THR A 1 78 ? 0.885 -11.965 -5.876 1.00 97.44 78 THR A CA 1
ATOM 617 C C . THR A 1 78 ? -0.049 -11.018 -6.605 1.00 97.44 78 THR A C 1
ATOM 619 O O . THR A 1 78 ? -1.246 -10.989 -6.338 1.00 97.44 78 THR A O 1
ATOM 622 N N . ARG A 1 79 ? 0.501 -10.218 -7.514 1.00 96.94 79 ARG A N 1
ATOM 623 C CA . ARG A 1 79 ? -0.261 -9.264 -8.306 1.00 96.94 79 ARG A CA 1
ATOM 624 C C . ARG A 1 79 ? 0.150 -9.334 -9.765 1.00 96.94 79 ARG A C 1
ATOM 626 O O . ARG A 1 79 ? 1.323 -9.134 -10.067 1.00 96.94 79 ARG A O 1
ATOM 633 N N . LEU A 1 80 ? -0.809 -9.553 -10.649 1.00 97.06 80 LEU A N 1
ATOM 634 C CA . LEU A 1 80 ? -0.626 -9.506 -12.090 1.00 97.06 80 LEU A CA 1
ATOM 635 C C . LEU A 1 80 ? -1.007 -8.118 -12.612 1.00 97.06 80 LEU A C 1
ATOM 637 O O . LEU A 1 80 ? -2.077 -7.605 -12.294 1.00 97.06 80 LEU A O 1
ATOM 641 N N . ARG A 1 81 ? -0.126 -7.530 -13.419 1.00 96.12 81 ARG A N 1
ATOM 642 C CA . ARG A 1 81 ? -0.432 -6.428 -14.334 1.00 96.12 81 ARG A CA 1
ATOM 643 C C . ARG A 1 81 ? -0.409 -7.004 -15.749 1.00 96.12 81 ARG A C 1
ATOM 645 O O . ARG A 1 81 ? 0.697 -7.278 -16.221 1.00 96.12 81 ARG A O 1
ATOM 652 N N . PRO A 1 82 ? -1.560 -7.237 -16.399 1.00 93.88 82 PRO A N 1
ATOM 653 C CA . PRO A 1 82 ? -1.584 -7.604 -17.806 1.00 93.88 82 PRO A CA 1
ATOM 654 C C . PRO A 1 82 ? -0.883 -6.530 -18.640 1.00 93.88 82 PRO A C 1
ATOM 656 O O . PRO A 1 82 ? -1.031 -5.337 -18.377 1.00 93.88 82 PRO A O 1
ATOM 659 N N . GLY A 1 83 ? -0.069 -6.983 -19.580 1.00 89.25 83 GLY A N 1
ATOM 660 C CA . GLY A 1 83 ? 0.641 -6.148 -20.535 1.00 89.25 83 GLY A CA 1
ATOM 661 C C . GLY A 1 83 ? -0.181 -5.881 -21.796 1.00 89.25 83 GLY A C 1
ATOM 662 O O . GLY A 1 83 ? -1.187 -6.552 -22.034 1.00 89.25 83 GLY A O 1
ATOM 663 N N . ALA A 1 84 ? 0.253 -4.910 -22.595 1.00 85.06 84 ALA A N 1
ATOM 664 C CA . ALA A 1 84 ? -0.268 -4.670 -23.941 1.00 85.06 84 ALA A CA 1
ATOM 665 C C . ALA A 1 84 ? 0.560 -5.451 -24.983 1.00 85.06 84 ALA A C 1
ATOM 667 O O . ALA A 1 84 ? 1.487 -6.169 -24.622 1.00 85.06 84 ALA A O 1
ATOM 668 N N . ALA A 1 85 ? 0.248 -5.314 -26.278 1.00 77.88 85 ALA A N 1
ATOM 669 C CA . ALA A 1 85 ? 0.940 -6.047 -27.349 1.00 77.88 85 ALA A CA 1
ATOM 670 C C . ALA A 1 85 ? 2.478 -5.894 -27.323 1.00 77.88 85 ALA A C 1
ATOM 672 O O . ALA A 1 85 ? 3.184 -6.836 -27.671 1.00 77.88 85 ALA A O 1
ATOM 673 N N . GLU A 1 86 ? 2.983 -4.742 -26.870 1.00 81.75 86 GLU A N 1
ATOM 674 C CA . GLU A 1 86 ? 4.417 -4.412 -26.827 1.00 81.75 86 GLU A CA 1
ATOM 675 C C . GLU A 1 86 ? 4.981 -4.245 -25.398 1.00 81.75 86 GLU A C 1
ATOM 677 O O . GLU A 1 86 ? 6.185 -4.066 -25.233 1.00 81.75 86 GLU A O 1
ATOM 682 N N . ASP A 1 87 ? 4.145 -4.321 -24.352 1.00 85.19 87 ASP A N 1
ATOM 683 C CA . ASP A 1 87 ? 4.579 -4.226 -22.944 1.00 85.19 87 ASP A CA 1
ATOM 684 C C . ASP A 1 87 ? 4.338 -5.574 -22.258 1.00 85.19 87 ASP A C 1
ATOM 686 O O . ASP A 1 87 ? 3.187 -6.009 -22.193 1.00 85.19 87 ASP A O 1
ATOM 690 N N . PRO A 1 88 ? 5.361 -6.260 -21.719 1.00 90.19 88 PRO A N 1
ATOM 691 C CA . PRO A 1 88 ? 5.157 -7.544 -21.074 1.00 90.19 88 PRO A CA 1
ATOM 692 C C . PRO A 1 88 ? 4.265 -7.428 -19.834 1.00 90.19 88 PRO A C 1
ATOM 694 O O . PRO A 1 88 ? 4.345 -6.504 -19.012 1.00 90.19 88 PRO A O 1
ATOM 697 N N . SER A 1 89 ? 3.446 -8.461 -19.639 1.00 94.69 89 SER A N 1
ATOM 698 C CA . SER A 1 89 ? 2.711 -8.634 -18.388 1.00 94.69 89 SER A CA 1
ATOM 699 C C . SER A 1 89 ? 3.691 -8.734 -17.220 1.00 94.69 89 SER A C 1
ATOM 701 O O . SER A 1 89 ? 4.703 -9.421 -17.314 1.00 94.69 89 SER A O 1
ATOM 703 N N . ILE A 1 90 ? 3.396 -8.090 -16.091 1.00 95.44 90 ILE A N 1
ATOM 704 C CA . ILE A 1 90 ? 4.256 -8.133 -14.902 1.00 95.44 90 ILE A CA 1
ATOM 705 C C . ILE A 1 90 ? 3.568 -8.924 -13.799 1.00 95.44 90 ILE A C 1
ATOM 707 O O . ILE A 1 90 ? 2.541 -8.504 -13.266 1.00 95.44 90 ILE A O 1
ATOM 711 N N . LEU A 1 91 ? 4.195 -10.023 -13.386 1.00 96.62 91 LEU A N 1
ATOM 712 C CA . LEU A 1 91 ? 3.853 -10.745 -12.171 1.00 96.62 91 LEU A CA 1
ATOM 713 C C . LEU A 1 91 ? 4.703 -10.235 -11.008 1.00 96.62 91 LEU A C 1
ATOM 715 O O . LEU A 1 91 ? 5.920 -10.412 -10.962 1.00 96.62 91 LEU A O 1
ATOM 719 N N . ARG A 1 92 ? 4.052 -9.628 -10.025 1.00 96.69 92 ARG A N 1
ATOM 720 C CA . ARG A 1 92 ? 4.655 -9.276 -8.744 1.00 96.69 92 ARG A CA 1
ATOM 721 C C . ARG A 1 92 ? 4.385 -10.375 -7.732 1.00 96.69 92 ARG A C 1
ATOM 723 O O . ARG A 1 92 ? 3.248 -10.807 -7.583 1.00 96.69 92 ARG A O 1
ATOM 730 N N . VAL A 1 93 ? 5.398 -10.757 -6.971 1.00 97.12 93 VAL A N 1
ATOM 731 C CA . VAL A 1 93 ? 5.255 -11.533 -5.733 1.00 97.12 93 VAL A CA 1
ATOM 732 C C . VAL A 1 93 ? 5.826 -10.721 -4.582 1.00 97.12 93 VAL A C 1
ATOM 734 O O . VAL A 1 93 ? 6.793 -9.976 -4.759 1.00 97.12 93 VAL A O 1
ATOM 737 N N . PHE A 1 94 ? 5.206 -10.800 -3.413 1.00 96.88 94 PHE A N 1
ATOM 738 C CA . PHE A 1 94 ? 5.651 -10.038 -2.255 1.00 96.88 94 PHE A CA 1
ATOM 739 C C . PHE A 1 94 ? 5.310 -10.736 -0.943 1.00 96.88 94 PHE A C 1
ATOM 741 O O . PHE A 1 94 ? 4.394 -11.559 -0.867 1.00 96.88 94 PHE A O 1
ATOM 748 N N . SER A 1 95 ? 6.041 -10.354 0.097 1.00 97.69 95 SER A N 1
ATOM 749 C CA . SER A 1 95 ? 5.716 -10.673 1.478 1.00 97.69 95 SER A CA 1
ATOM 750 C C . SER A 1 95 ? 5.864 -9.439 2.358 1.00 97.69 95 SER A C 1
ATOM 752 O O . SER A 1 95 ? 6.778 -8.645 2.146 1.00 97.69 95 SER A O 1
ATOM 754 N N . ASP A 1 96 ? 4.982 -9.290 3.346 1.00 96.44 96 ASP A N 1
ATOM 755 C CA . ASP A 1 96 ? 5.006 -8.187 4.309 1.00 96.44 96 ASP A CA 1
ATOM 756 C C . ASP A 1 96 ? 5.067 -8.709 5.734 1.00 96.44 96 ASP A C 1
ATOM 758 O O . ASP A 1 96 ? 4.125 -9.352 6.196 1.00 96.44 96 ASP A O 1
ATOM 762 N N . LEU A 1 97 ? 6.106 -8.338 6.470 1.00 97.00 97 LEU A N 1
ATOM 763 C CA . LEU A 1 97 ? 6.118 -8.449 7.920 1.00 97.00 97 LEU A CA 1
ATOM 764 C C . LEU A 1 97 ? 5.618 -7.134 8.519 1.00 97.00 97 LEU A C 1
ATOM 766 O O . LEU A 1 97 ? 6.239 -6.092 8.323 1.00 97.00 97 LEU A O 1
ATOM 770 N N . ASN A 1 98 ? 4.497 -7.17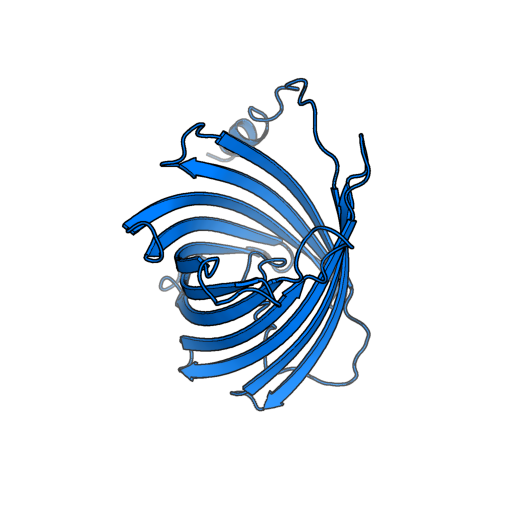4 9.235 1.00 94.38 98 ASN A N 1
ATOM 771 C CA . ASN A 1 98 ? 3.824 -5.985 9.759 1.00 94.38 98 ASN A CA 1
ATOM 772 C C . ASN A 1 98 ? 3.799 -6.000 11.284 1.00 94.38 98 ASN A C 1
ATOM 774 O O . ASN A 1 98 ? 3.388 -7.002 11.872 1.00 94.38 98 ASN A O 1
ATOM 778 N N . HIS A 1 99 ? 4.147 -4.878 11.910 1.00 94.19 99 HIS A N 1
ATOM 779 C CA . HIS A 1 99 ? 4.136 -4.698 13.355 1.00 94.19 99 HIS A CA 1
ATOM 780 C C . HIS A 1 99 ? 3.355 -3.449 13.773 1.00 94.19 99 HIS A C 1
ATOM 782 O O . HIS A 1 99 ? 3.496 -2.398 13.153 1.00 94.19 99 HIS A O 1
ATOM 788 N N . LYS A 1 100 ? 2.566 -3.551 14.848 1.00 93.75 100 LYS A N 1
ATOM 789 C CA . LYS A 1 100 ? 1.857 -2.413 15.456 1.00 93.75 100 LYS A CA 1
ATOM 790 C C . LYS A 1 100 ? 2.208 -2.268 16.924 1.00 93.75 100 LYS A C 1
ATOM 792 O O . LYS A 1 100 ? 1.967 -3.178 17.719 1.00 93.75 100 LYS A O 1
ATOM 797 N N . LEU A 1 101 ? 2.685 -1.094 17.304 1.00 95.06 101 LEU A N 1
ATOM 798 C CA . LEU A 1 101 ? 3.098 -0.774 18.658 1.00 95.06 101 LEU A CA 1
ATOM 799 C C . LEU A 1 101 ? 2.316 0.442 19.180 1.00 95.06 101 LEU A C 1
ATOM 801 O O . LEU A 1 101 ? 2.698 1.579 18.915 1.00 95.06 101 LEU A O 1
ATOM 805 N N . PRO A 1 102 ? 1.232 0.222 19.949 1.00 94.44 102 PRO A N 1
ATOM 806 C CA . PRO A 1 102 ? 0.583 1.290 20.704 1.00 94.44 102 PRO A CA 1
ATOM 807 C C . PRO A 1 102 ? 1.577 1.944 21.671 1.00 94.44 102 PRO A C 1
ATOM 809 O O . PRO A 1 102 ? 2.273 1.235 22.409 1.00 94.44 102 PRO A O 1
ATOM 812 N N . LEU A 1 103 ? 1.639 3.276 21.681 1.00 94.31 103 LEU A N 1
ATOM 813 C CA . LEU A 1 103 ? 2.597 4.037 22.486 1.00 94.31 103 LEU A CA 1
ATOM 814 C C . LEU A 1 103 ? 2.025 4.333 23.880 1.00 94.31 103 LEU A C 1
ATOM 816 O O . LEU A 1 103 ? 1.590 5.447 24.185 1.00 94.31 103 LEU A O 1
ATOM 820 N N . GLY A 1 104 ? 2.018 3.303 24.730 1.00 92.94 104 GLY A N 1
ATOM 821 C CA . GLY A 1 104 ? 1.574 3.392 26.122 1.00 92.94 104 GLY A CA 1
ATOM 822 C C . GLY A 1 104 ? 0.111 3.825 26.245 1.00 92.94 104 GLY A C 1
ATOM 823 O O . GLY A 1 104 ? -0.774 3.171 25.702 1.00 92.94 104 GLY A O 1
ATOM 824 N N . LYS A 1 105 ? -0.131 4.919 26.980 1.00 93.56 105 LYS A N 1
ATOM 825 C CA . LYS A 1 105 ? -1.460 5.539 27.151 1.00 93.56 105 LYS A CA 1
ATOM 826 C C . LYS A 1 105 ? -1.770 6.623 26.107 1.00 93.56 105 LYS A C 1
ATOM 828 O O . LYS A 1 105 ? -2.829 7.239 26.182 1.00 93.56 105 LYS A O 1
ATOM 833 N N . SER A 1 106 ? -0.846 6.918 25.192 1.00 94.38 106 SER A N 1
ATOM 834 C CA . SER A 1 106 ? -1.069 7.950 24.176 1.00 94.38 106 SER A CA 1
ATOM 835 C C . SER A 1 106 ? -2.053 7.458 23.101 1.00 94.38 106 SER A C 1
ATOM 837 O O . SER A 1 106 ? -2.186 6.246 22.913 1.00 94.38 106 SER A O 1
ATOM 839 N N . PRO A 1 107 ? -2.706 8.366 22.352 1.00 91.81 107 PRO A N 1
ATOM 840 C CA . PRO A 1 107 ? -3.572 7.983 21.237 1.00 91.81 107 PRO A CA 1
ATOM 841 C C . PRO A 1 107 ? -2.788 7.490 20.005 1.00 91.81 107 PRO A C 1
ATOM 843 O O . PRO A 1 107 ? -3.394 7.095 19.010 1.00 91.81 107 PRO A O 1
ATOM 846 N N . PHE A 1 108 ? -1.452 7.515 20.052 1.00 95.06 108 PHE A N 1
ATOM 847 C CA . PHE A 1 108 ? -0.589 7.187 18.926 1.00 95.06 108 PHE A CA 1
ATOM 848 C C . PHE A 1 108 ? -0.225 5.699 18.872 1.00 95.06 108 PHE A C 1
ATOM 850 O O . PHE A 1 108 ? 0.070 5.055 19.884 1.00 95.06 108 PHE A O 1
ATOM 857 N N . THR A 1 109 ? -0.161 5.178 17.651 1.00 95.12 109 THR A N 1
ATOM 858 C CA . THR A 1 109 ? 0.344 3.844 17.324 1.00 95.12 109 THR A CA 1
ATOM 859 C C . THR A 1 109 ? 1.494 3.976 16.339 1.00 95.12 109 THR A C 1
ATOM 861 O O . THR A 1 109 ? 1.350 4.618 15.302 1.00 95.12 109 THR A O 1
ATOM 864 N N . LEU A 1 110 ? 2.631 3.361 16.661 1.00 96.12 110 LEU A N 1
ATOM 865 C CA . LEU A 1 110 ? 3.740 3.204 15.730 1.00 96.12 110 LEU A CA 1
ATOM 866 C C . LEU A 1 110 ? 3.504 1.954 14.878 1.00 96.12 110 LEU A C 1
ATOM 868 O O . LEU A 1 110 ? 3.247 0.870 15.405 1.00 96.12 110 LEU A O 1
ATOM 872 N N . GLU A 1 111 ? 3.615 2.095 13.567 1.00 94.75 111 GLU A N 1
ATOM 873 C CA . GLU A 1 111 ? 3.388 1.031 12.598 1.00 94.75 111 GLU A CA 1
ATOM 874 C C . GLU A 1 111 ? 4.658 0.780 11.790 1.00 94.75 111 GLU A C 1
ATOM 876 O O . GLU A 1 111 ? 5.245 1.695 11.217 1.00 94.75 111 GLU A O 1
ATOM 881 N N . GLY A 1 112 ? 5.090 -0.476 11.742 1.00 95.25 112 GLY A N 1
ATOM 882 C CA . GLY A 1 112 ? 6.240 -0.913 10.961 1.00 95.25 112 GLY A CA 1
ATOM 883 C C . GLY A 1 112 ? 5.821 -1.927 9.908 1.00 95.25 112 GLY A C 1
ATOM 884 O O . GLY A 1 112 ? 5.048 -2.841 10.197 1.00 95.25 112 GLY A O 1
ATOM 885 N N . ARG A 1 113 ? 6.360 -1.805 8.696 1.00 95.50 113 ARG A N 1
ATOM 886 C CA . ARG A 1 113 ? 6.279 -2.850 7.671 1.00 95.50 113 ARG A CA 1
ATOM 887 C C . ARG A 1 113 ? 7.644 -3.078 7.050 1.00 95.50 113 ARG A C 1
ATOM 889 O O . ARG A 1 113 ? 8.294 -2.127 6.633 1.00 95.50 113 ARG A O 1
ATOM 896 N N . LEU A 1 114 ? 8.024 -4.339 6.904 1.00 97.94 114 LEU A N 1
ATOM 897 C CA . LEU A 1 114 ? 9.120 -4.754 6.044 1.00 97.94 114 LEU A CA 1
ATOM 898 C C . LEU A 1 114 ? 8.550 -5.585 4.900 1.00 97.94 114 LEU A C 1
ATOM 900 O O . LEU A 1 114 ? 8.019 -6.668 5.138 1.00 97.94 114 LEU A O 1
ATOM 904 N N . ARG A 1 115 ? 8.644 -5.074 3.670 1.00 97.06 115 ARG A N 1
ATOM 905 C CA . ARG A 1 115 ? 8.202 -5.798 2.475 1.00 97.06 115 ARG A CA 1
ATOM 906 C C . ARG A 1 115 ? 9.387 -6.336 1.687 1.00 97.06 115 ARG A C 1
ATOM 908 O O . ARG A 1 115 ? 10.253 -5.551 1.315 1.00 97.06 115 ARG A O 1
ATOM 915 N N . TYR A 1 116 ? 9.372 -7.621 1.351 1.00 97.81 116 TYR A N 1
ATOM 916 C CA . TYR A 1 116 ? 10.131 -8.161 0.222 1.00 97.81 116 TYR A CA 1
ATOM 917 C C . TYR A 1 116 ? 9.239 -8.139 -1.018 1.00 97.81 116 TYR A C 1
ATOM 919 O O . TYR A 1 116 ? 8.063 -8.492 -0.945 1.00 97.81 116 TYR A O 1
ATOM 927 N N . GLN A 1 117 ? 9.774 -7.722 -2.161 1.00 97.06 117 GLN A N 1
ATOM 928 C CA . GLN A 1 117 ? 9.022 -7.666 -3.407 1.00 97.06 117 GLN A CA 1
ATOM 929 C C . GLN A 1 117 ? 9.897 -8.070 -4.586 1.00 97.06 117 GLN A C 1
ATOM 931 O O . GLN A 1 117 ? 11.025 -7.597 -4.725 1.00 97.06 117 GLN A O 1
ATOM 936 N N . GLN A 1 118 ? 9.322 -8.867 -5.479 1.00 95.81 118 GLN A N 1
ATOM 937 C CA . GLN A 1 118 ? 9.909 -9.204 -6.760 1.00 95.81 118 GLN A CA 1
ATOM 938 C C . GLN A 1 118 ? 8.906 -8.955 -7.888 1.00 95.81 118 GLN A C 1
ATOM 940 O O . GLN A 1 118 ? 7.807 -9.502 -7.861 1.00 95.81 118 GLN A O 1
ATOM 945 N N . ASP A 1 119 ? 9.319 -8.199 -8.902 1.00 95.00 119 ASP A N 1
ATOM 946 C CA . ASP A 1 119 ? 8.568 -7.985 -10.140 1.00 95.00 119 ASP A CA 1
ATOM 947 C C . ASP A 1 119 ? 9.217 -8.807 -11.262 1.00 95.00 119 ASP A C 1
ATOM 949 O O . ASP A 1 119 ? 10.425 -8.706 -11.487 1.00 95.00 119 ASP A O 1
ATOM 953 N N . ARG A 1 120 ? 8.421 -9.632 -11.948 1.00 93.31 120 ARG A N 1
ATOM 954 C CA . ARG A 1 120 ? 8.834 -10.499 -13.059 1.00 93.31 120 ARG A CA 1
ATOM 955 C C . ARG A 1 120 ? 8.028 -10.144 -14.309 1.00 93.31 120 ARG A C 1
ATOM 957 O O . ARG A 1 120 ? 6.823 -10.397 -14.313 1.00 93.31 120 ARG A O 1
ATOM 964 N N . PRO A 1 121 ? 8.643 -9.570 -15.348 1.00 93.12 121 PRO A N 1
ATOM 965 C CA . PRO A 1 121 ? 8.044 -9.571 -16.677 1.00 93.12 121 PRO A CA 1
ATOM 966 C C . PRO A 1 121 ? 7.851 -11.021 -17.151 1.00 93.12 121 PRO A C 1
ATOM 968 O O . PRO A 1 121 ? 8.749 -11.847 -16.998 1.00 93.12 121 PRO A O 1
ATOM 971 N N . LEU A 1 122 ? 6.659 -11.359 -17.635 1.00 89.56 122 LEU A N 1
ATOM 972 C CA . LEU A 1 122 ? 6.340 -12.679 -18.177 1.00 89.56 122 LEU A CA 1
ATOM 973 C C . LEU A 1 122 ? 6.839 -12.777 -19.622 1.00 89.56 122 LEU A C 1
ATOM 975 O O . LEU A 1 122 ? 6.718 -11.814 -20.370 1.00 89.56 122 LEU A O 1
ATOM 979 N N . GLY A 1 123 ? 7.359 -13.945 -20.007 1.00 82.50 123 GLY A N 1
ATOM 980 C CA . GLY A 1 123 ? 7.936 -14.179 -21.339 1.00 82.50 123 GLY A CA 1
ATOM 981 C C . GLY A 1 123 ? 9.427 -13.846 -21.454 1.00 82.50 123 GLY A C 1
ATOM 982 O O . GLY A 1 123 ? 10.044 -14.204 -22.448 1.00 82.50 123 GLY A O 1
ATOM 983 N N . GLU A 1 124 ? 10.010 -13.237 -20.422 1.00 78.56 124 GLU A N 1
ATOM 984 C CA . GLU A 1 124 ? 11.435 -12.901 -20.347 1.00 78.56 124 GLU A CA 1
ATOM 985 C C . GLU A 1 124 ? 12.232 -13.993 -19.617 1.00 78.56 124 GLU A C 1
ATOM 987 O O . GLU A 1 124 ? 11.721 -14.658 -18.710 1.00 78.56 124 GLU A O 1
ATOM 992 N N . ASP A 1 125 ? 13.518 -14.130 -19.944 1.00 75.75 125 ASP A N 1
ATOM 993 C CA . ASP A 1 125 ? 14.459 -15.121 -19.383 1.00 75.75 125 ASP A CA 1
ATOM 994 C C . ASP A 1 125 ? 14.831 -14.892 -17.898 1.00 75.75 125 ASP A C 1
ATOM 996 O O . ASP A 1 125 ? 15.647 -15.608 -17.315 1.00 75.75 125 ASP A O 1
ATOM 1000 N N . GLY A 1 126 ? 14.214 -13.898 -17.258 1.00 69.94 126 GLY A N 1
ATOM 1001 C CA . GLY A 1 126 ? 14.466 -13.505 -15.875 1.00 69.94 126 GLY A CA 1
ATOM 1002 C C . GLY A 1 126 ? 15.505 -12.394 -15.710 1.00 69.94 126 GLY A C 1
ATOM 1003 O O . GLY A 1 126 ? 15.629 -11.879 -14.597 1.00 69.94 126 GLY A O 1
ATOM 1004 N N . SER A 1 127 ? 16.178 -11.960 -16.780 1.00 73.75 127 SER A N 1
ATOM 1005 C CA . SER A 1 127 ? 17.140 -10.843 -16.763 1.00 73.75 127 SER A CA 1
ATOM 1006 C C . SER A 1 127 ? 16.519 -9.510 -16.320 1.00 73.75 127 SER A C 1
ATOM 1008 O O . SER A 1 127 ? 17.169 -8.701 -15.659 1.00 73.75 127 SER A O 1
ATOM 1010 N N . LEU A 1 128 ? 15.226 -9.303 -16.590 1.00 79.12 128 LEU A N 1
ATOM 1011 C CA . LEU A 1 128 ? 14.474 -8.100 -16.208 1.00 79.12 128 LEU A CA 1
ATOM 1012 C C . LEU A 1 128 ? 13.800 -8.195 -14.826 1.00 79.12 128 LEU A C 1
ATOM 1014 O O . LEU A 1 128 ? 12.956 -7.363 -14.468 1.00 79.12 128 LEU A O 1
ATOM 1018 N N . ARG A 1 129 ? 14.149 -9.211 -14.026 1.00 86.25 129 ARG A N 1
ATOM 1019 C CA . ARG A 1 129 ? 13.653 -9.367 -12.655 1.00 86.25 129 ARG A CA 1
ATOM 1020 C C . ARG A 1 129 ? 14.067 -8.162 -11.818 1.00 86.25 129 ARG A C 1
ATOM 1022 O O . ARG A 1 129 ? 15.251 -7.888 -11.657 1.00 86.25 129 ARG A O 1
ATOM 1029 N N . ARG A 1 130 ? 13.088 -7.523 -11.173 1.00 91.75 130 ARG A N 1
ATOM 1030 C CA . ARG A 1 130 ? 13.359 -6.472 -10.187 1.00 91.75 130 ARG A CA 1
ATOM 1031 C C . ARG A 1 130 ? 13.108 -6.959 -8.778 1.00 91.75 130 ARG A C 1
ATOM 1033 O O . ARG A 1 130 ? 12.031 -7.486 -8.509 1.00 91.75 130 ARG A O 1
ATOM 1040 N N . VAL A 1 131 ? 14.069 -6.780 -7.880 1.00 95.56 131 VAL A N 1
ATOM 1041 C CA . VAL A 1 131 ? 13.974 -7.230 -6.483 1.00 95.56 131 VAL A CA 1
ATOM 1042 C C . VAL A 1 131 ? 14.201 -6.055 -5.552 1.00 95.56 131 VAL A C 1
ATOM 1044 O O . VAL A 1 131 ? 15.095 -5.240 -5.768 1.00 95.56 131 VAL A O 1
ATOM 1047 N N . SER A 1 132 ? 13.359 -5.939 -4.527 1.00 96.81 132 SER A N 1
ATOM 1048 C CA . SER A 1 132 ? 13.481 -4.861 -3.553 1.00 96.81 132 SER A CA 1
ATOM 1049 C C . SER A 1 132 ? 13.019 -5.243 -2.156 1.00 96.81 132 SER A C 1
ATOM 1051 O O . SER A 1 132 ? 12.143 -6.092 -1.976 1.00 96.81 132 SER A O 1
ATOM 1053 N N . ILE A 1 133 ? 13.601 -4.558 -1.176 1.00 97.88 133 ILE A N 1
ATOM 1054 C CA . ILE A 1 133 ? 13.125 -4.497 0.199 1.00 97.88 133 ILE A CA 1
ATOM 1055 C C . ILE A 1 133 ? 12.574 -3.094 0.434 1.00 97.88 133 ILE A C 1
ATOM 1057 O O . ILE A 1 133 ? 13.131 -2.091 -0.021 1.00 97.88 133 ILE A O 1
ATOM 1061 N N . ARG A 1 134 ? 11.434 -3.022 1.115 1.00 97.12 134 ARG A N 1
ATOM 1062 C CA . ARG A 1 134 ? 10.708 -1.778 1.350 1.00 97.12 134 ARG A CA 1
ATOM 1063 C C . ARG A 1 134 ? 10.339 -1.650 2.824 1.00 97.12 134 ARG A C 1
ATOM 1065 O O . ARG A 1 134 ? 9.265 -2.122 3.217 1.00 97.12 134 ARG A O 1
ATOM 1072 N N . PRO A 1 135 ? 11.227 -1.085 3.658 1.00 97.81 135 PRO A N 1
ATOM 1073 C CA . PRO A 1 135 ? 10.870 -0.738 5.017 1.00 97.81 135 PRO A CA 1
ATOM 1074 C C . PRO A 1 135 ? 9.959 0.486 5.004 1.00 97.81 135 PRO A C 1
ATOM 1076 O O . PRO A 1 135 ? 10.158 1.433 4.240 1.00 97.81 135 PRO A O 1
ATOM 1079 N N . ARG A 1 136 ? 8.966 0.466 5.881 1.00 96.62 136 ARG A N 1
ATOM 1080 C CA . ARG A 1 136 ? 8.044 1.566 6.101 1.00 96.62 136 ARG A CA 1
ATOM 1081 C C . ARG A 1 136 ? 7.810 1.748 7.588 1.00 96.62 136 ARG A C 1
ATOM 1083 O O . ARG A 1 136 ? 7.573 0.768 8.295 1.00 96.62 136 ARG A O 1
ATOM 1090 N N . LEU A 1 137 ? 7.836 2.999 8.018 1.00 97.12 137 LEU A N 1
ATOM 1091 C CA . LEU A 1 137 ? 7.549 3.420 9.379 1.00 97.12 137 LEU A CA 1
ATOM 1092 C C . LEU A 1 137 ? 6.441 4.469 9.339 1.00 97.12 137 LEU A C 1
ATOM 1094 O O . LEU A 1 137 ? 6.520 5.410 8.553 1.00 97.12 137 LEU A O 1
ATOM 1098 N N . GLY A 1 138 ? 5.424 4.311 10.176 1.00 95.50 138 GLY A N 1
ATOM 1099 C CA . GLY A 1 138 ? 4.307 5.240 10.266 1.00 95.50 138 GLY A CA 1
ATOM 1100 C C . GLY A 1 138 ? 3.872 5.489 11.700 1.00 95.50 138 GLY A C 1
ATOM 1101 O O . GLY A 1 138 ? 4.110 4.674 12.589 1.00 95.50 138 GLY A O 1
ATOM 1102 N N . VAL A 1 139 ? 3.231 6.630 11.918 1.00 95.69 139 VAL A N 1
ATOM 1103 C CA . VAL A 1 139 ? 2.540 6.975 13.157 1.00 95.69 139 VAL A CA 1
AT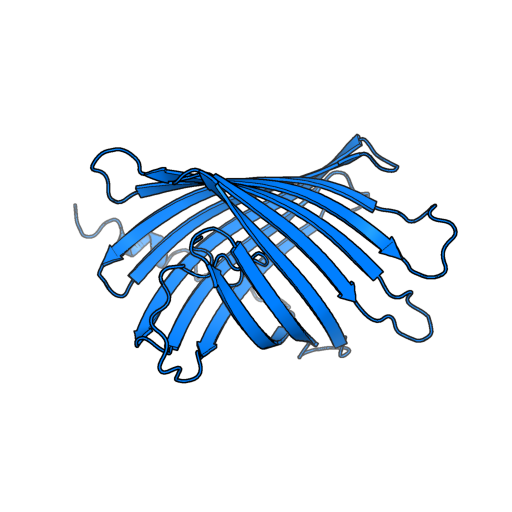OM 1104 C C . VAL A 1 139 ? 1.086 7.250 12.812 1.00 95.69 139 VAL A C 1
ATOM 1106 O O . VAL A 1 139 ? 0.800 8.130 12.004 1.00 95.69 139 VAL A O 1
ATOM 1109 N N . ALA A 1 140 ?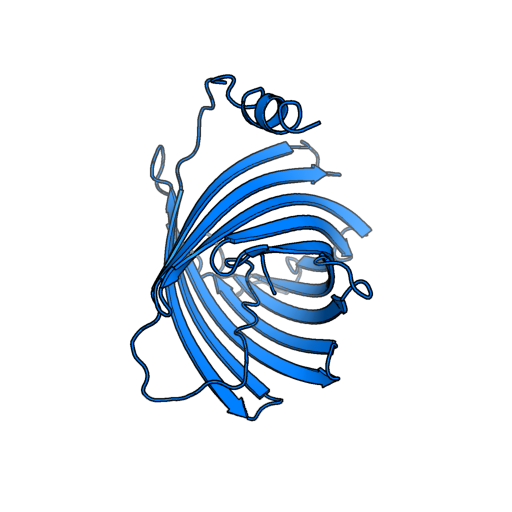 0.181 6.517 13.451 1.00 93.88 140 ALA A N 1
ATOM 1110 C CA . ALA A 1 140 ? -1.260 6.686 13.325 1.00 93.88 140 ALA A CA 1
ATOM 1111 C C . ALA A 1 140 ? -1.859 7.180 14.645 1.00 93.88 140 ALA A C 1
ATOM 1113 O O . ALA A 1 140 ? -1.377 6.834 15.725 1.00 93.88 140 ALA A O 1
ATOM 1114 N N . THR A 1 141 ? -2.931 7.962 14.574 1.00 93.62 141 THR A N 1
ATOM 1115 C CA . THR A 1 141 ? -3.715 8.381 15.738 1.00 93.62 141 THR A CA 1
ATOM 1116 C C . THR A 1 141 ? -5.192 8.463 15.396 1.00 93.62 141 THR A C 1
ATOM 1118 O O . THR A 1 141 ? -5.575 8.892 14.307 1.00 93.62 141 THR A O 1
ATOM 1121 N N . LYS A 1 142 ? -6.030 8.068 16.352 1.00 92.75 142 LYS A N 1
ATOM 1122 C CA . LYS A 1 142 ? -7.477 8.240 16.272 1.00 92.75 142 LYS A CA 1
ATOM 1123 C C . LYS A 1 142 ? -7.831 9.560 16.955 1.00 92.75 142 LYS A C 1
ATOM 1125 O O . LYS A 1 142 ? -7.693 9.673 18.170 1.00 92.75 142 LYS A O 1
ATOM 1130 N N . ILE A 1 143 ? -8.255 10.558 16.178 1.00 93.25 143 ILE A N 1
ATOM 1131 C CA . ILE A 1 143 ? -8.620 11.884 16.701 1.00 93.25 143 ILE A CA 1
ATOM 1132 C C . ILE A 1 143 ? -9.973 11.797 17.415 1.00 93.25 143 ILE A C 1
ATOM 1134 O O . ILE A 1 143 ? -10.135 12.327 18.512 1.00 93.25 143 ILE A O 1
ATOM 1138 N N . ASN A 1 144 ? -10.939 11.112 16.801 1.00 94.06 144 ASN A N 1
ATOM 1139 C CA . ASN A 1 144 ? -12.236 10.783 17.391 1.00 94.06 144 ASN A CA 1
ATOM 1140 C C . ASN A 1 144 ? -12.793 9.497 16.751 1.00 94.06 144 ASN A C 1
ATOM 1142 O O . ASN A 1 144 ? -12.082 8.804 16.029 1.00 94.06 144 ASN A O 1
ATOM 1146 N N . GLU A 1 145 ? -14.049 9.138 17.026 1.00 89.62 145 GLU A N 1
ATOM 1147 C CA . GLU A 1 145 ? -14.650 7.904 16.502 1.00 89.62 145 GLU A CA 1
ATOM 1148 C C . GLU A 1 145 ? -14.676 7.799 14.977 1.00 89.62 145 GLU A C 1
ATOM 1150 O O . GLU A 1 145 ? -14.531 6.690 14.462 1.00 89.62 145 GLU A O 1
ATOM 1155 N N . GLN A 1 146 ? -14.782 8.935 14.293 1.00 93.62 146 GLN A N 1
ATOM 1156 C CA . GLN A 1 146 ? -14.930 9.035 12.847 1.00 93.62 146 GLN A CA 1
ATOM 1157 C C . GLN A 1 146 ? -13.637 9.452 12.142 1.00 93.62 146 GLN A C 1
ATOM 1159 O O . GLN A 1 146 ? -13.467 9.128 10.976 1.00 93.62 146 GLN A O 1
ATOM 1164 N N . LEU A 1 147 ? -12.732 10.168 12.814 1.00 93.44 147 LEU A N 1
ATOM 1165 C CA . LEU A 1 147 ? -11.564 10.791 12.194 1.00 93.44 147 LEU A CA 1
ATOM 1166 C C . LEU A 1 147 ? -10.257 10.184 12.708 1.00 93.44 147 LEU A C 1
ATOM 1168 O O . LEU A 1 147 ? -9.981 10.197 13.914 1.00 93.44 147 LEU A O 1
ATOM 1172 N N . SER A 1 148 ? -9.415 9.739 11.779 1.00 93.94 148 SER A N 1
ATOM 1173 C CA . SER A 1 148 ? -8.053 9.271 12.053 1.00 93.94 148 SER A CA 1
ATOM 1174 C C . SER A 1 148 ? -7.034 10.030 11.210 1.00 93.94 148 SER A C 1
ATOM 1176 O O . SER A 1 148 ? -7.331 10.460 10.099 1.00 93.94 148 SER A O 1
ATOM 1178 N N . PHE A 1 149 ? -5.829 10.193 11.748 1.00 93.94 149 PHE A N 1
ATOM 1179 C CA . PHE A 1 149 ? -4.694 10.804 11.065 1.00 93.94 149 PHE A CA 1
ATOM 1180 C C . PHE A 1 149 ? -3.515 9.843 11.040 1.00 93.94 149 PHE A C 1
ATOM 1182 O O . PHE A 1 149 ? -3.297 9.086 11.991 1.00 93.94 149 PHE A O 1
ATOM 1189 N N . ILE A 1 150 ? -2.714 9.924 9.984 1.00 93.31 150 ILE A N 1
ATOM 1190 C CA . ILE A 1 150 ? -1.488 9.149 9.866 1.00 93.31 150 ILE A CA 1
ATOM 1191 C C . ILE A 1 150 ? -0.441 9.868 9.022 1.00 93.31 150 ILE A C 1
ATOM 1193 O O . ILE A 1 150 ? -0.752 10.576 8.066 1.00 93.31 150 ILE A O 1
ATOM 1197 N N . ALA A 1 151 ? 0.815 9.662 9.409 1.00 95.75 151 ALA A N 1
ATOM 1198 C CA . ALA A 1 151 ? 2.004 10.050 8.676 1.00 95.75 151 ALA A CA 1
ATOM 1199 C C . ALA A 1 151 ? 2.948 8.848 8.559 1.00 95.75 151 ALA A C 1
ATOM 1201 O O . ALA A 1 151 ? 3.204 8.163 9.549 1.00 95.75 151 ALA A O 1
ATOM 1202 N N . GLU A 1 152 ? 3.487 8.597 7.371 1.00 95.38 152 GLU A N 1
ATOM 1203 C CA . GLU A 1 152 ? 4.400 7.489 7.101 1.00 95.38 152 GLU A CA 1
ATOM 1204 C C . GLU A 1 152 ? 5.551 7.877 6.167 1.00 95.38 152 GLU A C 1
ATOM 1206 O O . GLU A 1 152 ? 5.433 8.760 5.314 1.00 95.38 152 GLU A O 1
ATOM 1211 N N . MET A 1 153 ? 6.663 7.161 6.322 1.00 97.19 153 MET A N 1
ATOM 1212 C CA . MET A 1 153 ? 7.815 7.170 5.430 1.00 97.19 153 MET A CA 1
ATOM 1213 C C . MET A 1 153 ? 8.095 5.741 4.958 1.00 97.19 153 MET A C 1
ATOM 1215 O O . MET A 1 153 ? 8.175 4.815 5.766 1.00 97.19 153 MET A O 1
ATOM 1219 N N . GLU A 1 154 ? 8.291 5.556 3.656 1.00 97.50 154 GLU A N 1
ATOM 1220 C CA . GLU A 1 154 ? 8.716 4.298 3.044 1.00 97.50 154 GLU A CA 1
ATOM 1221 C C . GLU A 1 154 ? 9.977 4.508 2.204 1.00 97.50 154 GLU A C 1
ATOM 1223 O O . GLU A 1 154 ? 10.034 5.409 1.371 1.00 97.50 154 GLU A O 1
ATOM 1228 N N . GLY A 1 155 ? 10.961 3.625 2.361 1.00 97.56 155 GLY A N 1
ATOM 1229 C CA . GLY A 1 155 ? 12.087 3.516 1.436 1.00 97.56 155 GLY A CA 1
ATOM 1230 C C . GLY A 1 155 ? 11.932 2.314 0.502 1.00 97.56 155 GLY A C 1
ATOM 1231 O O . GLY A 1 155 ? 11.268 1.334 0.839 1.00 97.56 155 GLY A O 1
ATOM 1232 N N . ARG A 1 156 ? 12.576 2.343 -0.667 1.00 97.25 156 ARG A N 1
ATOM 1233 C CA . ARG A 1 156 ? 12.763 1.165 -1.530 1.00 97.25 156 ARG A CA 1
ATOM 1234 C C . ARG A 1 156 ? 14.238 0.965 -1.837 1.00 97.25 156 ARG A C 1
ATOM 1236 O O . ARG A 1 156 ? 14.809 1.714 -2.631 1.00 97.25 156 ARG A O 1
ATOM 1243 N N . PHE A 1 157 ? 14.804 -0.090 -1.272 1.00 97.12 157 PHE A N 1
ATOM 1244 C CA . PHE A 1 157 ? 16.140 -0.564 -1.596 1.00 97.12 157 PHE A CA 1
ATOM 1245 C C . PHE A 1 157 ? 16.039 -1.652 -2.661 1.00 97.12 157 PHE A C 1
ATOM 1247 O O . PHE A 1 157 ? 15.299 -2.621 -2.474 1.00 97.12 157 PHE A O 1
ATOM 1254 N N . ARG A 1 158 ? 16.720 -1.475 -3.790 1.00 95.31 158 ARG A N 1
ATOM 1255 C CA . ARG A 1 158 ? 16.875 -2.509 -4.818 1.00 95.31 158 ARG A CA 1
ATOM 1256 C C . ARG A 1 158 ? 18.193 -3.233 -4.584 1.00 95.31 158 ARG A C 1
ATOM 1258 O O . ARG A 1 158 ? 19.134 -2.611 -4.112 1.00 95.31 158 ARG A O 1
ATOM 1265 N N . PHE A 1 159 ? 18.193 -4.531 -4.862 1.00 92.69 159 PHE A N 1
ATOM 1266 C CA . PHE A 1 159 ? 19.364 -5.412 -4.751 1.00 92.69 159 PHE A CA 1
ATOM 1267 C C . PHE A 1 159 ? 19.347 -6.466 -5.866 1.00 92.69 159 PHE A C 1
ATOM 1269 O O . PHE A 1 159 ? 19.536 -7.661 -5.657 1.00 92.69 159 PHE A O 1
ATOM 1276 N N . ASP A 1 160 ? 18.939 -6.025 -7.053 1.00 86.38 160 ASP A N 1
ATOM 1277 C CA . ASP A 1 160 ? 18.859 -6.839 -8.260 1.00 86.38 160 ASP A CA 1
ATOM 1278 C C . ASP A 1 160 ? 20.097 -6.608 -9.137 1.00 86.38 160 ASP A C 1
ATOM 1280 O O . ASP A 1 160 ? 21.134 -7.216 -8.909 1.00 86.38 160 ASP A O 1
ATOM 1284 N N . SER A 1 161 ? 20.010 -5.710 -10.118 1.00 80.38 161 SER A N 1
ATOM 1285 C CA . SER A 1 161 ? 21.149 -5.258 -10.920 1.00 80.38 161 SER A CA 1
ATOM 1286 C C . SER A 1 161 ? 21.893 -4.091 -10.274 1.00 80.38 161 SER A C 1
ATOM 1288 O O . SER A 1 161 ? 22.930 -3.664 -10.781 1.00 80.38 161 SER A O 1
ATOM 1290 N N . ARG A 1 162 ? 21.346 -3.541 -9.185 1.00 82.75 162 ARG A N 1
ATOM 1291 C CA . ARG A 1 162 ? 21.914 -2.435 -8.416 1.00 82.75 162 ARG A CA 1
ATOM 1292 C C . ARG A 1 162 ? 21.608 -2.626 -6.940 1.00 82.75 162 ARG A C 1
ATOM 1294 O O . ARG A 1 162 ? 20.478 -2.990 -6.613 1.00 82.75 162 ARG A O 1
ATOM 1301 N N . ASP A 1 163 ? 22.577 -2.288 -6.097 1.00 94.12 163 ASP A N 1
ATOM 1302 C CA . ASP A 1 163 ? 22.456 -2.259 -4.638 1.00 94.12 163 ASP A CA 1
ATOM 1303 C C . ASP A 1 163 ? 22.305 -0.811 -4.169 1.00 94.12 163 ASP A C 1
ATOM 1305 O O . ASP A 1 163 ? 23.257 -0.162 -3.735 1.00 94.12 163 ASP A O 1
ATOM 1309 N N . GLU A 1 164 ? 21.099 -0.262 -4.314 1.00 96.00 164 GLU A N 1
ATOM 1310 C CA . GLU A 1 164 ? 20.859 1.152 -4.035 1.00 96.00 164 GLU A CA 1
ATOM 1311 C C . GLU A 1 164 ? 19.443 1.451 -3.543 1.00 96.00 164 GLU A C 1
ATOM 1313 O O . GLU A 1 164 ? 18.450 0.795 -3.883 1.00 96.00 164 GLU A O 1
ATOM 1318 N N . TRP A 1 165 ? 19.327 2.530 -2.770 1.00 96.75 165 TRP A N 1
ATOM 1319 C CA . TRP A 1 165 ? 18.036 3.165 -2.547 1.00 96.75 165 TRP A CA 1
ATOM 1320 C C . TRP A 1 165 ? 17.569 3.803 -3.850 1.00 96.75 165 TRP A C 1
ATOM 1322 O O . TRP A 1 165 ? 18.264 4.633 -4.419 1.00 96.75 165 TRP A O 1
ATOM 1332 N N . SER A 1 166 ? 16.381 3.422 -4.304 1.00 95.56 166 SER A N 1
ATOM 1333 C CA . SER A 1 166 ? 15.804 3.885 -5.576 1.00 95.56 166 SER A CA 1
ATOM 1334 C C . SER A 1 166 ? 14.608 4.813 -5.384 1.00 95.56 166 SER A C 1
ATOM 1336 O O . SER A 1 166 ? 14.171 5.495 -6.312 1.00 95.56 166 SER A O 1
ATOM 1338 N N . ARG A 1 167 ? 14.014 4.802 -4.185 1.00 96.69 167 ARG A N 1
ATOM 1339 C CA . ARG A 1 167 ? 12.807 5.570 -3.892 1.00 96.69 167 ARG A CA 1
ATOM 1340 C C . ARG A 1 167 ? 12.681 5.878 -2.412 1.00 96.69 167 ARG A C 1
ATOM 1342 O O . ARG A 1 167 ? 12.925 4.996 -1.587 1.00 96.69 167 ARG A O 1
ATOM 1349 N N . VAL A 1 168 ? 12.205 7.077 -2.109 1.00 97.88 168 VAL A N 1
ATOM 1350 C CA . VAL A 1 168 ? 11.710 7.465 -0.786 1.00 97.88 168 VAL A CA 1
ATOM 1351 C C . VAL A 1 168 ? 10.324 8.063 -0.959 1.00 97.88 168 VAL A C 1
ATOM 1353 O O . VAL A 1 168 ? 10.068 8.802 -1.906 1.00 97.88 168 VAL A O 1
ATOM 1356 N N . ARG A 1 169 ? 9.403 7.703 -0.075 1.00 96.94 169 ARG A N 1
ATOM 1357 C CA . ARG A 1 169 ? 8.022 8.160 -0.112 1.00 96.94 169 ARG A CA 1
ATOM 1358 C C . ARG A 1 169 ? 7.616 8.658 1.260 1.00 96.94 169 ARG A C 1
ATOM 1360 O O . ARG A 1 169 ? 7.795 7.946 2.242 1.00 96.94 169 ARG A O 1
ATOM 1367 N N . PHE A 1 170 ? 6.998 9.827 1.290 1.00 96.88 170 PHE A N 1
ATOM 1368 C CA . PHE A 1 170 ? 6.323 10.370 2.460 1.00 96.88 170 PHE A CA 1
ATOM 1369 C C . PHE A 1 170 ? 4.831 10.401 2.169 1.00 96.88 170 PHE A C 1
ATOM 1371 O O . PHE A 1 170 ? 4.418 10.722 1.055 1.00 96.88 170 PHE A O 1
ATOM 1378 N N . THR A 1 171 ? 4.001 10.004 3.121 1.00 95.44 171 THR A N 1
ATOM 1379 C CA . THR A 1 171 ? 2.545 10.064 2.970 1.00 95.44 171 THR A CA 1
ATOM 1380 C C . THR A 1 171 ? 1.932 10.551 4.263 1.00 95.44 171 THR A C 1
ATOM 1382 O O . THR A 1 171 ? 2.290 10.081 5.338 1.00 95.44 171 THR A O 1
ATOM 1385 N N . THR A 1 172 ? 1.010 11.493 4.151 1.00 95.94 172 THR A N 1
ATOM 1386 C CA . THR A 1 172 ? 0.141 11.915 5.243 1.00 95.94 172 THR A CA 1
ATOM 1387 C C . THR A 1 172 ? -1.298 11.808 4.780 1.00 95.94 172 THR A C 1
ATOM 1389 O O . THR A 1 172 ? -1.593 11.990 3.598 1.00 95.94 172 THR A O 1
ATOM 1392 N N . GLY A 1 173 ? -2.213 11.519 5.695 1.00 93.75 173 GLY A N 1
ATOM 1393 C CA . GLY A 1 173 ? -3.620 11.563 5.342 1.00 93.75 173 GLY A CA 1
ATOM 1394 C C . GLY A 1 173 ? -4.573 11.484 6.513 1.00 93.75 173 GLY A C 1
ATOM 1395 O O . GLY A 1 173 ? -4.189 11.280 7.669 1.00 93.75 173 GLY A O 1
ATOM 1396 N N . LEU A 1 174 ? -5.829 11.715 6.159 1.00 95.12 174 LEU A N 1
ATOM 1397 C CA . LEU A 1 174 ? -6.980 11.775 7.035 1.00 95.12 174 LEU A CA 1
ATOM 1398 C C . LEU A 1 174 ? -8.003 10.760 6.547 1.00 95.12 174 LEU A C 1
ATOM 1400 O O . LEU A 1 174 ? -8.415 10.806 5.391 1.00 95.12 174 LEU A O 1
ATOM 1404 N N . GLU A 1 175 ? -8.433 9.886 7.445 1.00 93.38 175 GLU A N 1
ATOM 1405 C CA . GLU A 1 175 ? -9.512 8.934 7.202 1.00 93.38 175 GLU A CA 1
ATOM 1406 C C . GLU A 1 175 ? -10.758 9.404 7.953 1.00 93.38 175 GLU A C 1
ATOM 1408 O O . GLU A 1 175 ? -10.697 9.639 9.162 1.00 93.38 175 GLU A O 1
ATOM 1413 N N . TYR A 1 176 ? -11.874 9.532 7.238 1.00 93.44 176 TYR A N 1
ATOM 1414 C CA . TYR A 1 176 ? -13.184 9.884 7.768 1.00 93.44 176 TYR A CA 1
ATOM 1415 C C . TYR A 1 176 ? -14.185 8.744 7.546 1.00 93.44 176 TYR A C 1
ATOM 1417 O O . TYR A 1 176 ? -14.587 8.441 6.421 1.00 93.44 176 TYR A O 1
ATOM 1425 N N . VAL A 1 177 ? -14.606 8.114 8.638 1.00 92.38 177 VAL A N 1
ATOM 1426 C CA . VAL A 1 177 ? -15.629 7.067 8.659 1.00 92.38 177 VAL A CA 1
ATOM 1427 C C . VAL A 1 177 ? -17.002 7.733 8.665 1.00 92.38 177 VAL A C 1
ATOM 1429 O O . VAL A 1 177 ? -17.468 8.219 9.695 1.00 92.38 177 VAL A O 1
ATOM 1432 N N . VAL A 1 178 ? -17.645 7.756 7.497 1.00 92.81 178 VAL A N 1
ATOM 1433 C CA . VAL A 1 178 ? -18.997 8.306 7.314 1.00 92.81 178 VAL A CA 1
ATOM 1434 C C . VAL A 1 178 ? -20.031 7.373 7.946 1.00 92.81 178 VAL A C 1
ATOM 1436 O O . VAL A 1 178 ? -20.974 7.821 8.592 1.00 92.81 178 VAL A O 1
ATOM 1439 N N . SER A 1 179 ? -19.854 6.065 7.755 1.00 90.50 179 SER A N 1
ATOM 1440 C CA . SER A 1 179 ? -20.691 5.007 8.329 1.00 90.50 179 SER A CA 1
ATOM 1441 C C . SER A 1 179 ? -19.890 3.711 8.474 1.00 90.50 179 SER A C 1
ATOM 1443 O O . SER A 1 179 ? -18.733 3.636 8.067 1.00 90.50 179 SER A O 1
ATOM 1445 N N . ASP A 1 180 ? -20.521 2.662 8.997 1.00 84.62 180 ASP A N 1
ATOM 1446 C CA . ASP A 1 180 ? -19.983 1.295 9.007 1.00 84.62 180 ASP A CA 1
ATOM 1447 C C . ASP A 1 180 ? -19.620 0.766 7.606 1.00 84.62 180 ASP A C 1
ATOM 1449 O O . ASP A 1 180 ? -18.796 -0.139 7.483 1.00 84.62 180 ASP A O 1
ATOM 1453 N N . ARG A 1 181 ? -20.217 1.338 6.551 1.00 86.94 181 ARG A N 1
ATOM 1454 C CA . ARG A 1 181 ? -20.057 0.898 5.158 1.00 86.94 181 ARG A CA 1
ATOM 1455 C C . ARG A 1 181 ? -19.305 1.872 4.273 1.00 86.94 181 ARG A C 1
ATOM 1457 O O . ARG A 1 181 ? -18.921 1.476 3.181 1.00 86.94 181 ARG A O 1
ATOM 1464 N N . ILE A 1 182 ? -19.143 3.126 4.688 1.00 89.19 182 ILE A N 1
ATOM 1465 C CA . ILE A 1 182 ? -18.532 4.173 3.866 1.00 89.19 182 ILE A CA 1
ATOM 1466 C C . ILE A 1 182 ? -17.389 4.815 4.637 1.00 89.19 182 ILE A C 1
ATOM 1468 O O . ILE A 1 182 ? -17.601 5.387 5.709 1.00 89.19 182 ILE A O 1
ATOM 1472 N N . SER A 1 183 ? -16.200 4.796 4.042 1.00 90.62 183 SER A N 1
ATOM 1473 C CA . SER A 1 183 ? -15.050 5.566 4.516 1.00 90.62 183 SER A CA 1
ATOM 1474 C C . SER A 1 183 ? -14.476 6.419 3.397 1.00 90.62 183 SER A C 1
ATOM 1476 O O . SER A 1 183 ? -14.372 5.968 2.256 1.00 90.62 183 SER A O 1
ATOM 1478 N N . LEU A 1 184 ? -14.076 7.635 3.745 1.00 93.00 184 LEU A N 1
ATOM 1479 C CA . LEU A 1 184 ? -13.385 8.568 2.868 1.00 93.00 184 LEU A CA 1
ATOM 1480 C C . LEU A 1 184 ? -11.955 8.753 3.362 1.00 93.00 184 LEU A C 1
ATOM 1482 O O . LEU A 1 184 ? -11.717 8.812 4.566 1.00 93.00 184 LEU A O 1
ATOM 1486 N N . GLU A 1 185 ? -11.011 8.896 2.446 1.00 91.81 185 GLU A N 1
ATOM 1487 C CA . GLU A 1 185 ? -9.623 9.199 2.766 1.00 91.81 185 GLU A CA 1
ATOM 1488 C C . GLU A 1 185 ? -9.123 10.346 1.894 1.00 91.81 185 GLU A C 1
ATOM 1490 O O . GLU A 1 185 ? -9.237 10.306 0.671 1.00 91.81 185 GLU A O 1
ATOM 1495 N N . LEU A 1 186 ? -8.543 11.358 2.534 1.00 93.94 186 LEU A N 1
ATOM 1496 C CA . LEU A 1 186 ? -7.795 12.421 1.876 1.00 93.94 186 LEU A CA 1
ATOM 1497 C C . LEU A 1 186 ? -6.316 12.233 2.190 1.00 93.94 186 LEU A C 1
ATOM 1499 O O . LEU A 1 186 ? -5.945 12.137 3.362 1.00 93.94 186 LEU A O 1
ATOM 1503 N N . PHE A 1 187 ? -5.464 12.241 1.169 1.00 92.81 187 PHE A N 1
ATOM 1504 C CA . PHE A 1 187 ? -4.034 12.058 1.369 1.00 92.81 187 PHE A CA 1
ATOM 1505 C C . PHE A 1 187 ? -3.179 12.983 0.515 1.00 92.81 187 PHE A C 1
ATOM 1507 O O . PHE A 1 187 ? -3.526 13.354 -0.607 1.00 92.81 187 PHE A O 1
ATOM 1514 N N . TRP A 1 188 ? -2.012 13.302 1.062 1.00 94.69 188 TRP A N 1
ATOM 1515 C CA . TRP A 1 188 ? -0.899 13.908 0.354 1.00 94.69 188 TRP A CA 1
ATOM 1516 C C . TRP A 1 188 ? 0.278 12.940 0.366 1.00 94.69 188 TRP A C 1
ATOM 1518 O O . TRP A 1 188 ? 0.579 12.298 1.377 1.00 94.69 188 TRP A O 1
ATOM 1528 N N . ARG A 1 189 ? 0.961 12.827 -0.767 1.00 94.19 189 ARG A N 1
ATOM 1529 C CA . ARG A 1 189 ? 2.132 11.974 -0.916 1.00 94.19 189 ARG A CA 1
ATOM 1530 C C . ARG A 1 189 ? 3.197 12.672 -1.739 1.00 94.19 189 ARG A C 1
ATOM 1532 O O . ARG A 1 189 ? 2.923 13.164 -2.826 1.00 94.19 189 ARG A O 1
ATOM 1539 N N . GLN A 1 190 ? 4.423 12.608 -1.244 1.00 96.00 190 GLN A N 1
ATOM 1540 C CA . GLN A 1 190 ? 5.622 12.916 -2.008 1.00 96.00 190 GLN A CA 1
ATOM 1541 C C . GLN A 1 190 ? 6.360 11.618 -2.308 1.00 96.00 190 GLN A C 1
ATOM 1543 O O . GLN A 1 190 ? 6.577 10.799 -1.412 1.00 96.00 190 GLN A O 1
ATOM 1548 N N . GLU A 1 191 ? 6.753 11.432 -3.560 1.00 96.25 191 GLU A N 1
ATOM 1549 C CA . GLU A 1 191 ? 7.554 10.304 -4.007 1.00 96.25 191 GLU A CA 1
ATOM 1550 C C . GLU A 1 191 ? 8.801 10.794 -4.736 1.00 96.25 191 GLU A C 1
ATOM 1552 O O . GLU A 1 191 ? 8.727 11.325 -5.840 1.00 96.25 191 GLU A O 1
ATOM 1557 N N . ASP A 1 192 ? 9.955 10.567 -4.117 1.00 97.19 192 ASP A N 1
ATOM 1558 C CA . ASP A 1 192 ? 11.255 10.923 -4.664 1.00 97.19 192 ASP A CA 1
ATOM 1559 C C . ASP A 1 192 ? 11.882 9.676 -5.296 1.00 97.19 192 ASP A C 1
ATOM 1561 O O . ASP A 1 192 ? 12.111 8.666 -4.619 1.00 97.19 192 ASP A O 1
ATOM 1565 N N . ARG A 1 193 ? 12.160 9.733 -6.600 1.00 95.94 193 ARG A N 1
ATOM 1566 C CA . ARG A 1 193 ? 12.950 8.730 -7.323 1.00 95.94 193 ARG A CA 1
ATOM 1567 C C . ARG A 1 193 ? 14.408 9.174 -7.315 1.00 95.94 193 ARG A C 1
ATOM 1569 O O . ARG A 1 193 ? 14.768 10.170 -7.938 1.00 95.94 193 ARG A O 1
ATOM 1576 N N . ILE A 1 194 ? 15.229 8.435 -6.581 1.00 94.94 194 ILE A N 1
ATOM 1577 C CA . ILE A 1 194 ? 16.624 8.779 -6.276 1.00 94.94 194 ILE A CA 1
ATOM 1578 C C . ILE A 1 194 ? 17.579 7.788 -6.945 1.00 94.94 194 ILE A C 1
ATOM 1580 O O . ILE A 1 194 ? 17.160 6.697 -7.329 1.00 94.94 194 ILE A O 1
ATOM 1584 N N . ASN A 1 195 ? 18.850 8.173 -7.095 1.00 91.19 195 ASN A N 1
ATOM 1585 C CA . ASN A 1 195 ? 19.908 7.349 -7.705 1.00 91.19 195 ASN A CA 1
ATOM 1586 C C . ASN A 1 195 ? 19.572 6.814 -9.116 1.00 91.19 195 ASN A C 1
ATOM 1588 O O . ASN A 1 195 ? 20.011 5.750 -9.539 1.00 91.19 195 ASN A O 1
ATOM 1592 N N . GLN A 1 196 ? 18.799 7.582 -9.884 1.00 88.44 196 GLN A N 1
ATOM 1593 C CA . GLN A 1 196 ? 18.554 7.345 -11.308 1.00 88.44 196 GLN A CA 1
ATOM 1594 C C . GLN A 1 196 ? 19.133 8.498 -12.134 1.00 88.44 196 GLN A C 1
ATOM 1596 O O . GLN A 1 196 ? 19.357 9.580 -11.598 1.00 88.44 196 GLN A O 1
ATOM 1601 N N . ALA A 1 197 ? 19.355 8.279 -13.435 1.00 90.06 197 ALA A N 1
ATOM 1602 C CA . ALA A 1 197 ? 20.011 9.256 -14.315 1.00 90.06 197 ALA A CA 1
ATOM 1603 C C . ALA A 1 197 ? 19.336 10.641 -14.307 1.00 90.06 197 ALA A C 1
ATOM 1605 O O . ALA A 1 197 ? 20.012 11.659 -14.406 1.00 90.06 197 ALA A O 1
ATOM 1606 N N . SER A 1 198 ? 18.011 10.672 -14.147 1.00 92.06 198 SER A N 1
ATOM 1607 C CA . SER A 1 198 ? 17.237 11.896 -13.960 1.00 92.06 198 SER A CA 1
ATOM 1608 C C . SER A 1 198 ? 16.370 11.752 -12.707 1.00 92.06 198 SER A C 1
ATOM 1610 O O . SER A 1 198 ? 15.297 11.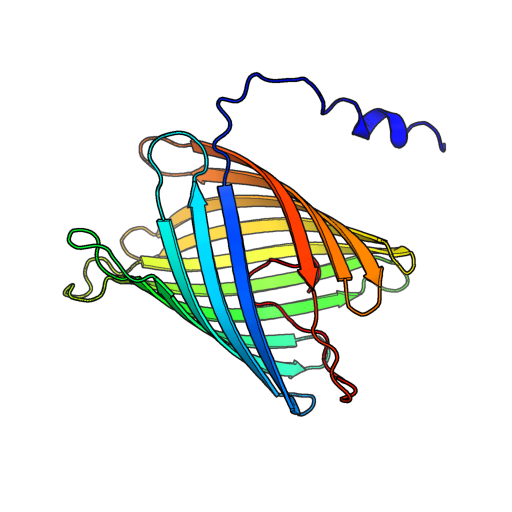147 -12.777 1.00 92.06 198 SER A O 1
ATOM 1612 N N . PRO A 1 199 ? 16.845 12.189 -11.526 1.00 92.50 199 PRO A N 1
ATOM 1613 C CA . PRO A 1 199 ? 16.048 12.161 -10.306 1.00 92.50 199 PRO A CA 1
ATOM 1614 C C . PRO A 1 199 ? 14.747 12.940 -10.490 1.00 92.50 199 PRO A C 1
ATOM 1616 O O . PRO A 1 199 ? 14.733 13.991 -11.128 1.00 92.50 199 PRO A O 1
ATOM 1619 N N . SER A 1 200 ? 13.655 12.430 -9.930 1.00 94.94 200 SER A N 1
ATOM 1620 C CA . SER A 1 200 ? 12.342 13.061 -10.065 1.00 94.94 200 SER A CA 1
ATOM 1621 C C . SER A 1 200 ? 11.596 13.075 -8.740 1.00 94.94 200 SER A C 1
ATOM 1623 O O . SER A 1 200 ? 11.850 12.254 -7.855 1.00 94.94 200 SER A O 1
ATOM 1625 N N . ARG A 1 201 ? 10.667 14.022 -8.619 1.00 94.50 201 ARG A N 1
ATOM 1626 C CA . ARG A 1 201 ? 9.775 14.168 -7.475 1.00 94.50 201 ARG A CA 1
ATOM 1627 C C . ARG A 1 201 ? 8.346 14.254 -7.977 1.00 94.50 201 ARG A C 1
ATOM 1629 O O . ARG A 1 201 ? 8.011 15.186 -8.702 1.00 94.50 201 ARG A O 1
ATOM 1636 N N . ASP A 1 202 ? 7.524 13.325 -7.515 1.00 92.44 202 ASP A N 1
ATOM 1637 C CA . ASP A 1 202 ? 6.096 13.288 -7.799 1.00 92.44 202 ASP A CA 1
ATOM 1638 C C . ASP A 1 202 ? 5.345 13.757 -6.539 1.00 92.44 202 ASP A C 1
ATOM 1640 O O . ASP A 1 202 ? 5.577 13.241 -5.440 1.00 92.44 202 ASP A O 1
ATOM 1644 N N . ILE A 1 203 ? 4.456 14.745 -6.682 1.00 92.88 203 ILE A N 1
ATOM 1645 C CA . ILE A 1 203 ? 3.534 15.180 -5.623 1.00 92.88 203 ILE A CA 1
ATOM 1646 C C . ILE A 1 203 ? 2.131 14.720 -5.996 1.00 92.88 203 ILE A C 1
ATOM 1648 O O . ILE A 1 203 ? 1.628 15.049 -7.066 1.00 92.88 203 ILE A O 1
ATOM 1652 N N . ILE A 1 204 ? 1.501 13.967 -5.101 1.00 90.56 204 ILE A N 1
ATOM 1653 C CA . ILE A 1 204 ? 0.196 13.351 -5.316 1.00 90.56 204 ILE A CA 1
ATOM 1654 C C . ILE A 1 204 ? -0.751 13.837 -4.224 1.00 90.56 204 ILE A C 1
ATOM 1656 O O . ILE A 1 204 ? -0.479 13.675 -3.034 1.00 90.56 204 ILE A O 1
ATOM 1660 N N . LEU A 1 205 ? -1.881 14.392 -4.645 1.00 93.06 205 LEU A N 1
ATOM 1661 C CA . LEU A 1 205 ? -3.048 14.637 -3.805 1.00 93.06 205 LEU A CA 1
ATOM 1662 C C . LEU A 1 205 ? -4.132 13.653 -4.229 1.00 93.06 205 LEU A C 1
ATOM 1664 O O . LEU A 1 205 ? -4.420 13.543 -5.419 1.00 93.06 205 LEU A O 1
ATOM 1668 N N . GLY A 1 206 ? -4.712 12.930 -3.277 1.00 90.25 206 GLY A N 1
ATOM 1669 C CA . GLY A 1 206 ? -5.713 11.916 -3.585 1.00 90.25 206 GLY A CA 1
ATOM 1670 C C . GLY A 1 206 ? -6.899 11.940 -2.640 1.00 90.25 206 GLY A C 1
ATOM 1671 O O . GLY A 1 206 ? -6.758 12.192 -1.445 1.00 90.25 206 GLY A O 1
ATOM 1672 N N . LEU A 1 207 ? -8.066 11.650 -3.212 1.00 91.56 207 LEU A N 1
ATOM 1673 C CA . LEU A 1 207 ? -9.307 11.369 -2.507 1.00 91.56 207 LEU A CA 1
ATOM 1674 C C . LEU A 1 207 ? -9.704 9.927 -2.824 1.00 91.56 207 LEU A C 1
ATOM 1676 O O . LEU A 1 207 ? -9.845 9.564 -3.991 1.00 91.56 207 LEU A O 1
ATOM 1680 N N . TYR A 1 208 ? -9.886 9.118 -1.791 1.00 89.56 208 TYR A N 1
ATOM 1681 C CA . TYR A 1 208 ? -10.337 7.739 -1.903 1.00 89.56 208 TYR A CA 1
ATOM 1682 C C . TYR A 1 208 ? -11.672 7.569 -1.180 1.00 89.56 208 TYR A C 1
ATOM 1684 O O . TYR A 1 208 ? -11.902 8.152 -0.121 1.00 89.56 208 TYR A O 1
ATOM 1692 N N . ALA A 1 209 ? -12.558 6.770 -1.766 1.00 90.56 209 ALA A N 1
ATOM 1693 C CA . ALA A 1 209 ? -13.839 6.407 -1.186 1.00 90.56 209 ALA A CA 1
ATOM 1694 C C . ALA A 1 209 ? -13.991 4.889 -1.246 1.00 90.56 209 ALA A C 1
ATOM 1696 O O . ALA A 1 209 ? -13.801 4.275 -2.295 1.00 90.56 209 ALA A O 1
ATOM 1697 N N . ASP A 1 210 ? -14.340 4.300 -0.111 1.00 89.50 210 ASP A N 1
ATOM 1698 C CA . ASP A 1 210 ? -14.549 2.869 0.045 1.00 89.50 210 ASP A CA 1
ATOM 1699 C C . ASP A 1 210 ? -16.007 2.608 0.399 1.00 89.50 210 ASP A C 1
ATOM 1701 O O . ASP A 1 210 ? -16.564 3.281 1.271 1.00 89.50 210 ASP A O 1
ATOM 1705 N N . TYR A 1 211 ? -16.607 1.620 -0.261 1.00 89.06 211 TYR A N 1
ATOM 1706 C CA . TYR A 1 211 ? -17.943 1.144 0.061 1.00 89.06 211 TYR A CA 1
ATOM 1707 C C . TYR A 1 211 ? -17.917 -0.358 0.327 1.00 89.06 211 TYR A C 1
ATOM 1709 O O . TYR A 1 211 ? -17.612 -1.156 -0.558 1.00 89.06 211 TYR A O 1
ATOM 1717 N N . THR A 1 212 ? -18.270 -0.744 1.549 1.00 88.94 212 THR A N 1
ATOM 1718 C CA . THR A 1 212 ? -18.394 -2.144 1.949 1.00 88.94 212 THR A CA 1
ATOM 1719 C C . THR A 1 212 ? -19.835 -2.612 1.781 1.00 88.94 212 THR A C 1
ATOM 1721 O O . THR A 1 212 ? -20.765 -2.050 2.366 1.00 88.94 212 THR A O 1
ATOM 1724 N N . LEU A 1 213 ? -20.020 -3.681 1.000 1.00 86.50 213 LEU A N 1
ATOM 1725 C CA . LEU A 1 213 ? -21.330 -4.302 0.831 1.00 86.50 213 LEU A CA 1
ATOM 1726 C C . LEU A 1 213 ? -21.855 -4.853 2.168 1.00 86.50 213 LEU A C 1
ATOM 1728 O O . LEU A 1 213 ? -21.072 -5.387 2.961 1.00 86.50 213 LEU A O 1
ATOM 1732 N N . PRO A 1 214 ? -23.175 -4.781 2.420 1.00 84.88 214 PRO A N 1
ATOM 1733 C CA . PRO A 1 214 ? -23.764 -5.346 3.624 1.00 84.88 214 PRO A CA 1
ATOM 1734 C C . PRO A 1 214 ? -23.447 -6.838 3.724 1.00 84.88 214 PRO A C 1
ATOM 1736 O O . PRO A 1 214 ? -23.705 -7.605 2.798 1.00 84.88 214 PRO A O 1
ATOM 1739 N N . SER A 1 215 ? -22.924 -7.261 4.871 1.00 73.19 215 SER A N 1
ATOM 1740 C CA . SER A 1 215 ? -22.734 -8.674 5.180 1.00 73.19 215 SER A CA 1
ATOM 1741 C C . SER A 1 215 ? -23.303 -8.945 6.565 1.00 73.19 215 SER A C 1
ATOM 1743 O O . SER A 1 215 ? -23.017 -8.201 7.497 1.00 73.19 215 SER A O 1
ATOM 1745 N N . GLY A 1 216 ? -24.091 -10.009 6.721 1.00 70.06 216 GLY A N 1
ATOM 1746 C CA . GLY A 1 216 ? -24.612 -10.430 8.028 1.00 70.06 216 GLY A CA 1
ATOM 1747 C C . GLY A 1 216 ? -23.565 -11.094 8.932 1.00 70.06 216 GLY A C 1
ATOM 1748 O O . GLY A 1 216 ? -23.934 -11.801 9.861 1.00 70.06 216 GLY A O 1
ATOM 1749 N N . ARG A 1 217 ? -22.269 -10.952 8.625 1.00 67.25 217 ARG A N 1
ATOM 1750 C CA . ARG A 1 217 ? -21.169 -11.588 9.355 1.00 67.25 217 ARG A CA 1
ATOM 1751 C C . ARG A 1 217 ? -20.472 -10.557 10.233 1.00 67.25 217 ARG A C 1
ATOM 1753 O O . ARG A 1 217 ? -19.996 -9.543 9.728 1.00 67.25 217 ARG A O 1
ATOM 1760 N N . GLU A 1 218 ? -20.347 -10.854 11.522 1.00 65.00 218 GLU A N 1
ATOM 1761 C CA . GLU A 1 218 ? -19.413 -10.145 12.393 1.00 65.00 218 GLU A CA 1
ATOM 1762 C C . GLU A 1 218 ? -17.984 -10.564 12.036 1.00 65.00 218 GLU A C 1
ATOM 1764 O O . GLU A 1 218 ? -17.660 -11.752 12.001 1.00 65.00 218 GLU A O 1
ATOM 1769 N N . ARG A 1 219 ? -17.128 -9.586 11.733 1.00 62.16 219 ARG A N 1
ATOM 1770 C CA . ARG A 1 219 ? -15.704 -9.818 11.471 1.00 62.16 219 ARG A CA 1
ATOM 1771 C C . ARG A 1 219 ? -14.922 -9.536 12.745 1.00 62.16 219 ARG A C 1
ATOM 1773 O O . ARG A 1 219 ? -15.034 -8.449 13.310 1.00 62.16 219 ARG A O 1
ATOM 1780 N N . SER A 1 220 ? -14.110 -10.494 13.186 1.00 56.19 220 SER A N 1
ATOM 1781 C CA . SER A 1 220 ? -13.200 -10.290 14.324 1.00 56.19 220 SER A CA 1
ATOM 1782 C C . SER A 1 220 ? -11.894 -9.616 13.888 1.00 56.19 220 SER A C 1
ATOM 1784 O O . SER A 1 220 ? -11.148 -9.046 14.690 1.00 56.19 220 SER A O 1
ATOM 1786 N N . TRP A 1 221 ? -11.644 -9.643 12.581 1.00 52.09 221 TRP A N 1
ATOM 1787 C CA . TRP A 1 221 ? -10.494 -9.080 11.906 1.00 52.09 221 TRP A CA 1
ATOM 1788 C C . TRP A 1 221 ? -10.780 -7.673 11.352 1.00 52.09 221 TRP A C 1
ATOM 1790 O O . TRP A 1 221 ? -11.753 -7.459 10.629 1.00 52.09 221 TRP A O 1
ATOM 1800 N N . LYS A 1 222 ? -9.870 -6.715 11.590 1.00 52.44 222 LYS A N 1
ATOM 1801 C CA . LYS A 1 222 ? -9.803 -5.461 10.813 1.00 52.44 222 LYS A CA 1
ATOM 1802 C C . LYS A 1 222 ? -8.958 -5.689 9.562 1.00 52.44 222 LYS A C 1
ATOM 1804 O O . LYS A 1 222 ? -7.795 -6.072 9.692 1.00 52.44 222 LYS A O 1
ATOM 1809 N N . ALA A 1 223 ? -9.552 -5.485 8.383 1.00 47.41 223 ALA A N 1
ATOM 1810 C CA . ALA A 1 223 ? -8.908 -5.670 7.083 1.00 47.41 223 ALA A CA 1
ATOM 1811 C C . ALA A 1 223 ? -7.531 -4.989 7.046 1.00 47.41 223 ALA A C 1
ATOM 1813 O O . ALA A 1 223 ? -7.435 -3.768 7.125 1.00 47.41 223 ALA A O 1
ATOM 1814 N N . ARG A 1 224 ? -6.456 -5.780 6.935 1.00 50.47 224 ARG A N 1
ATOM 1815 C CA . ARG A 1 224 ? -5.121 -5.262 6.623 1.00 50.47 224 ARG A CA 1
ATOM 1816 C C . ARG A 1 224 ? -5.033 -5.190 5.114 1.00 50.47 224 ARG A C 1
ATOM 1818 O O . ARG A 1 224 ? -4.691 -6.193 4.494 1.00 50.47 224 ARG A O 1
ATOM 1825 N N . ASN A 1 225 ? -5.384 -4.049 4.532 1.00 49.78 225 ASN A N 1
ATOM 1826 C CA . ASN A 1 225 ? -5.269 -3.876 3.091 1.00 49.78 225 ASN A CA 1
ATOM 1827 C C . ASN A 1 225 ? -3.776 -3.881 2.718 1.00 49.78 225 ASN A C 1
ATOM 1829 O O . ASN A 1 225 ? -3.054 -2.938 3.049 1.00 49.78 225 ASN A O 1
ATOM 1833 N N . PRO A 1 226 ? -3.257 -4.935 2.058 1.00 34.78 226 PRO A N 1
ATOM 1834 C CA . PRO A 1 226 ? -1.826 -5.042 1.792 1.00 34.78 226 PRO A CA 1
ATOM 1835 C C . PRO A 1 226 ? -1.362 -4.041 0.722 1.00 34.78 226 PRO A C 1
ATOM 1837 O O . PRO A 1 226 ? -0.164 -3.834 0.518 1.00 34.78 226 PRO A O 1
ATOM 1840 N N . PHE A 1 227 ? -2.299 -3.369 0.057 1.00 37.44 227 PHE A N 1
ATOM 1841 C CA . PHE A 1 227 ? -2.061 -2.246 -0.836 1.00 37.44 227 PHE A CA 1
ATOM 1842 C C . PHE A 1 227 ? -2.711 -1.042 -0.179 1.00 37.44 227 PHE A C 1
ATOM 1844 O O . PHE A 1 227 ? -3.916 -1.044 0.027 1.00 37.44 227 PHE A O 1
ATOM 1851 N N . GLY A 1 228 ? -1.889 -0.073 0.237 1.00 39.50 228 GLY A N 1
ATOM 1852 C CA . GLY A 1 228 ? -2.287 1.023 1.123 1.00 39.50 228 GLY A CA 1
ATOM 1853 C C . GLY A 1 228 ? -3.291 1.978 0.491 1.00 39.50 228 GLY A C 1
ATOM 1854 O O . GLY A 1 228 ? -2.912 3.057 0.046 1.00 39.50 228 GLY A O 1
ATOM 1855 N N . ARG A 1 229 ? -4.546 1.535 0.442 1.00 51.44 229 ARG A N 1
ATOM 1856 C CA . ARG A 1 229 ? -5.732 2.332 0.133 1.00 51.44 229 ARG A CA 1
ATOM 1857 C C . ARG A 1 229 ? -6.415 2.850 1.394 1.00 51.44 229 ARG A C 1
ATOM 1859 O O . ARG A 1 229 ? -7.202 3.775 1.308 1.00 51.44 229 ARG A O 1
ATOM 1866 N N . ARG A 1 230 ? -6.125 2.216 2.535 1.00 50.25 230 ARG A N 1
ATOM 1867 C CA . ARG A 1 230 ? -6.327 2.793 3.858 1.00 50.25 230 ARG A CA 1
ATOM 1868 C C . ARG A 1 230 ? -4.957 3.062 4.438 1.00 50.25 230 ARG A C 1
ATOM 1870 O O . ARG A 1 230 ? -4.101 2.169 4.447 1.00 50.25 230 ARG A O 1
ATOM 1877 N N . ILE A 1 231 ? -4.717 4.296 4.850 1.00 47.25 231 ILE A N 1
ATOM 1878 C CA . ILE A 1 231 ? -3.420 4.636 5.428 1.00 47.25 231 ILE A CA 1
ATOM 1879 C C . ILE A 1 231 ? -3.291 3.987 6.814 1.00 47.25 231 ILE A C 1
ATOM 1881 O O . ILE A 1 231 ? -2.188 3.594 7.178 1.00 47.25 231 ILE A O 1
ATOM 1885 N N . THR A 1 232 ? -4.395 3.758 7.536 1.00 44.84 232 THR A N 1
ATOM 1886 C CA . THR A 1 232 ? -4.396 3.006 8.802 1.00 44.84 232 THR A CA 1
ATOM 1887 C C . THR A 1 232 ? -4.353 1.489 8.570 1.00 44.84 232 THR A C 1
ATOM 1889 O O . THR A 1 232 ? -5.032 0.956 7.688 1.00 44.84 232 THR A O 1
ATOM 1892 N N . TRP A 1 233 ? -3.508 0.785 9.336 1.00 45.06 233 TRP A N 1
ATOM 1893 C CA . TRP A 1 233 ? -3.308 -0.667 9.223 1.00 45.06 233 TRP A CA 1
ATOM 1894 C C . TRP A 1 233 ? -4.124 -1.414 10.253 1.00 45.06 233 TRP A C 1
ATOM 1896 O O . TRP A 1 233 ? -4.419 -0.864 11.342 1.00 45.06 233 TRP A O 1
#

Solvent-accessible surface area (backbone atoms only — not comparable to full-atom values): 12872 Å² total; per-residue (Å²): 140,80,70,71,72,64,61,68,69,61,73,73,72,67,86,67,89,64,91,69,78,42,72,49,76,47,72,53,74,51,75,47,78,77,50,97,45,34,35,39,38,39,36,42,36,43,36,34,41,76,59,80,79,71,53,77,46,51,37,42,36,44,36,38,40,35,55,77,47,102,45,33,32,42,35,42,35,40,34,40,29,75,45,58,101,89,41,64,28,32,43,32,40,39,36,34,46,37,39,56,45,70,51,81,91,53,68,39,27,42,37,39,35,44,29,45,39,36,41,34,51,55,96,57,96,54,85,75,44,42,36,35,41,33,49,32,47,31,44,35,33,60,79,50,98,40,36,32,43,38,42,36,43,35,43,32,35,32,67,54,98,47,84,40,60,44,34,42,34,42,38,38,38,40,40,39,48,79,48,101,39,32,38,38,33,43,37,43,33,43,38,37,39,37,92,49,101,72,63,47,75,49,80,46,78,48,79,47,78,47,77,56,78,89,65,100,65,89,73,92,66,78,78,67,61,93,62,78,81,51,91,73,115

Mean predicted aligned error: 8.17 Å

InterPro domains:
  IPR019619 Protein of unknown function DUF2490 [PF10677] (23-190)

Nearest PDB structures (foldseek):
  8qn4-assembly1_F  TM=5.746E-01  e=4.260E-04  Escherichia coli K-12
  4ctd-assembly1_B  TM=6.950E-01  e=2.803E-02  Escherichia coli K-12
  5fp2-assembly2_B  TM=3.572E-01  e=1.395E-02  Pseudomonas aeruginosa PAO1
  2guf-assembly1_A  TM=4.415E-01  e=5.338E-02  Escherichia coli
  3m8b-assembly1_A  TM=3.207E-01  e=3.666E-02  Escherichia coli

Organism: NCBI:txid1517758